Protein AF-0000000074756688 (afdb_homodimer)

Radius of gyration: 17.77 Å; Cα contacts (8 Å, |Δi|>4): 417; chains: 2; bounding box: 50×46×37 Å

Organism: NCBI:txid2562239

Solvent-accessible surface area (backbone atoms only — not comparable to full-atom values): 12747 Å² total; per-residue (Å²): 124,82,79,76,76,76,64,64,32,38,71,78,47,44,67,61,50,61,62,45,49,62,54,46,47,42,70,64,50,58,82,60,75,65,74,45,88,88,45,48,63,58,54,49,52,50,38,32,51,52,48,50,51,53,47,48,70,73,43,76,58,45,34,39,39,3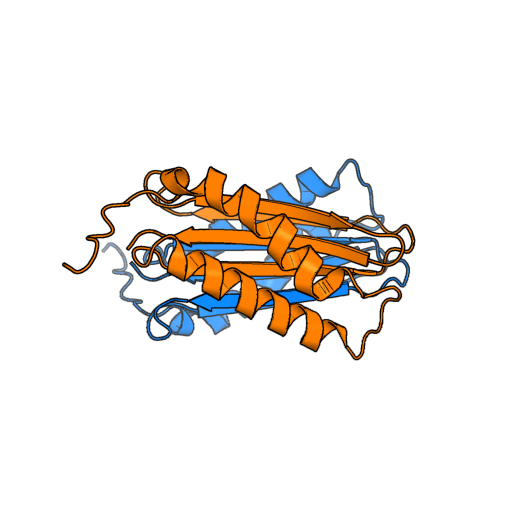4,38,39,40,39,31,39,51,72,82,56,54,74,48,74,53,73,36,74,49,72,55,75,79,22,29,40,70,51,75,50,78,46,71,64,88,25,38,36,38,37,42,34,42,35,31,37,49,122,123,82,79,76,78,77,62,65,32,38,72,77,46,44,68,61,48,62,62,45,48,60,54,47,48,42,71,65,50,59,81,60,72,66,73,46,87,88,45,48,63,57,54,50,52,51,40,31,50,54,48,51,51,54,47,49,70,75,43,75,59,46,33,39,39,35,36,38,40,40,31,37,52,72,83,56,54,74,48,74,52,73,34,76,49,72,56,74,79,22,27,40,72,51,74,48,80,46,70,64,88,26,38,37,37,38,41,35,41,36,32,37,50,122

Foldseek 3Di:
DPPPQPQQAPVVCVVVLVVVLVVLLCVQCVVPDADDPVCVVVSVVSSQVSSVVVVVVSDVQWDKDKDKDKDFPDPDDDDDDDDDDADNRHKDKDKDWDDDPTMIMIIMMITHGD/DPPPQPQQAPVVCVVVLVVVLVVLLCVQCVVPDADDPVCVVVSVVSSQVSSVVVVVVSDVQWDKDKDKDKDFPDPDDDDDDDDDDADNRHKDKDKDWDDDPTMIMIIMMITHGD

Structure (mmCIF, N/CA/C/O backbone):
data_AF-0000000074756688-model_v1
#
loop_
_entity.id
_entity.type
_entity.pdbx_description
1 polymer 'Dynein light chain'
#
loop_
_atom_site.group_PDB
_atom_site.id
_atom_site.type_symbol
_atom_site.label_atom_id
_atom_site.label_alt_id
_atom_site.label_comp_id
_atom_site.label_asym_id
_atom_site.label_entity_id
_atom_site.label_seq_id
_atom_site.pdbx_PDB_ins_code
_atom_site.Cartn_x
_atom_site.Cartn_y
_atom_site.Cartn_z
_atom_site.occupancy
_atom_site.B_iso_or_equiv
_atom_site.auth_seq_id
_atom_site.auth_comp_id
_atom_site.auth_asym_id
_atom_site.auth_atom_id
_atom_site.pdbx_PDB_model_num
ATOM 1 N N . MET A 1 1 ? -26.859 22.359 9.781 1 38.34 1 MET A N 1
ATOM 2 C CA . MET A 1 1 ? -25.672 22.719 10.555 1 38.34 1 MET A CA 1
ATOM 3 C C . MET A 1 1 ? -24.484 21.875 10.125 1 38.34 1 MET A C 1
ATOM 5 O O . MET A 1 1 ? -24.594 20.672 9.922 1 38.34 1 MET A O 1
ATOM 9 N N . PRO A 1 2 ? -23.422 22.297 9.391 1 49 2 PRO A N 1
ATOM 10 C CA . PRO A 1 2 ? -22.391 21.438 8.812 1 49 2 PRO A CA 1
ATOM 11 C C . PRO A 1 2 ? -21.875 20.406 9.805 1 49 2 PRO A C 1
ATOM 13 O O . PRO A 1 2 ? -21.734 20.688 10.992 1 49 2 PRO A O 1
ATOM 16 N N . ARG A 1 3 ? -22.391 19.219 10 1 50.88 3 ARG A N 1
ATOM 17 C CA . ARG A 1 3 ? -21.922 18.25 10.977 1 50.88 3 ARG A CA 1
ATOM 18 C C . ARG A 1 3 ? -20.438 18.391 11.234 1 50.88 3 ARG A C 1
ATOM 20 O O . ARG A 1 3 ? -19.625 18.375 10.297 1 50.88 3 ARG A O 1
ATOM 27 N N . GLU A 1 4 ? -19.953 19.141 12.141 1 61.09 4 GLU A N 1
ATOM 28 C CA . GLU A 1 4 ? -18.578 19.484 12.469 1 61.09 4 GLU A CA 1
ATOM 29 C C . GLU A 1 4 ? -17.734 18.219 12.688 1 61.09 4 GLU A C 1
ATOM 31 O O . GLU A 1 4 ? -18.016 17.438 13.586 1 61.09 4 GLU A O 1
ATOM 36 N N . ASP A 1 5 ? -17.125 17.625 11.75 1 68.06 5 ASP A N 1
ATOM 37 C CA . ASP A 1 5 ? -16.219 16.5 11.891 1 68.06 5 ASP A CA 1
ATOM 38 C C . ASP A 1 5 ? -15.094 16.812 12.875 1 68.06 5 ASP A C 1
ATOM 40 O O . ASP A 1 5 ? -14.242 17.672 12.609 1 68.06 5 ASP A O 1
ATOM 44 N N . THR A 1 6 ? -15.32 16.422 14.055 1 83.25 6 THR A N 1
ATOM 45 C CA . THR A 1 6 ? -14.367 16.719 15.125 1 83.25 6 THR A CA 1
ATOM 46 C C . THR A 1 6 ? -13.422 15.531 15.336 1 83.25 6 THR A C 1
ATOM 48 O O . THR A 1 6 ? -12.766 15.438 16.375 1 83.25 6 THR A O 1
ATOM 51 N N . ILE A 1 7 ? -13.477 14.727 14.422 1 89.62 7 ILE A N 1
ATOM 52 C CA . ILE A 1 7 ? -12.617 13.555 14.555 1 89.62 7 ILE A CA 1
ATOM 53 C C . ILE A 1 7 ? -11.18 13.93 14.234 1 89.62 7 ILE A C 1
ATOM 55 O O . ILE A 1 7 ? -10.883 14.414 13.141 1 89.62 7 ILE A O 1
ATOM 59 N N . THR A 1 8 ? -10.273 13.711 15.266 1 91.94 8 THR A N 1
ATOM 60 C CA . THR A 1 8 ? -8.891 14.141 15.062 1 91.94 8 THR A CA 1
ATOM 61 C C . THR A 1 8 ? -7.949 12.945 15.016 1 91.94 8 THR A C 1
ATOM 63 O O . THR A 1 8 ? -6.75 13.102 14.773 1 91.94 8 THR A O 1
ATOM 66 N N . SER A 1 9 ? -8.516 11.812 15.312 1 96.75 9 SER A N 1
ATOM 67 C CA . SER A 1 9 ? -7.738 10.578 15.258 1 96.75 9 SER A CA 1
ATOM 68 C C . SER A 1 9 ? -8.414 9.539 14.375 1 96.75 9 SER A C 1
ATOM 70 O O . SER A 1 9 ? -9.586 9.211 14.578 1 96.75 9 SER A O 1
ATOM 72 N N . PHE A 1 10 ? -7.684 8.984 13.461 1 97.44 10 PHE A N 1
ATOM 73 C CA . PHE A 1 10 ? -8.234 7.98 12.555 1 97.44 10 PHE A CA 1
ATOM 74 C C . PHE A 1 10 ? -8.648 6.727 13.312 1 97.44 10 PHE A C 1
ATOM 76 O O . PHE A 1 10 ? -9.562 6.012 12.891 1 97.44 10 PHE A O 1
ATOM 83 N N . ALA A 1 11 ? -8.023 6.496 14.406 1 94.94 11 ALA A N 1
ATOM 84 C CA . ALA A 1 11 ? -8.359 5.34 15.234 1 94.94 11 ALA A CA 1
ATOM 85 C C . ALA A 1 11 ? -9.836 5.352 15.617 1 94.94 11 ALA A C 1
ATOM 87 O O . ALA A 1 11 ? -10.445 4.297 15.805 1 94.94 11 ALA A O 1
ATOM 88 N N . ARG A 1 12 ? -10.367 6.48 15.602 1 94.88 12 ARG A N 1
ATOM 89 C CA . ARG A 1 12 ? -11.742 6.633 16.062 1 94.88 12 ARG A CA 1
ATOM 90 C C . ARG A 1 12 ? -12.734 6.148 15.016 1 94.88 12 ARG A C 1
ATOM 92 O O . ARG A 1 12 ? -13.898 5.883 15.328 1 94.88 12 ARG A O 1
ATOM 99 N N . ILE A 1 13 ? -12.305 6.039 13.789 1 96.5 13 ILE A N 1
ATOM 100 C CA . ILE A 1 13 ? -13.25 5.625 12.758 1 96.5 13 ILE A CA 1
ATOM 101 C C . ILE A 1 13 ? -12.82 4.277 12.18 1 96.5 13 ILE A C 1
ATOM 103 O O . ILE A 1 13 ? -13.422 3.789 11.219 1 96.5 13 ILE A O 1
ATOM 107 N N . LYS A 1 14 ? -11.852 3.703 12.68 1 96.75 14 LYS A N 1
ATOM 108 C CA . LYS A 1 14 ? -11.266 2.484 12.125 1 96.75 14 LYS A CA 1
ATOM 109 C C . LYS A 1 14 ? -12.289 1.349 12.102 1 96.75 14 LYS A C 1
ATOM 111 O O . LYS A 1 14 ? -12.32 0.56 11.156 1 96.75 14 LYS A O 1
ATOM 116 N N . ASP A 1 15 ? -13.117 1.216 13.141 1 96.75 15 ASP A N 1
ATOM 117 C CA . ASP A 1 15 ? -14.125 0.162 13.195 1 96.75 15 ASP A CA 1
ATOM 118 C C . ASP A 1 15 ? -15.109 0.29 12.039 1 96.75 15 ASP A C 1
ATOM 120 O O . ASP A 1 15 ? -15.477 -0.708 11.414 1 96.75 15 ASP A O 1
ATOM 124 N N . GLU A 1 16 ? -15.547 1.522 11.844 1 97.5 16 GLU A N 1
ATOM 125 C CA . GLU A 1 16 ? -16.469 1.747 10.742 1 97.5 16 GLU A CA 1
ATOM 126 C C . GLU A 1 16 ? -15.805 1.445 9.398 1 97.5 16 GLU A C 1
ATOM 128 O O . GLU A 1 16 ? -16.438 0.895 8.492 1 97.5 16 GLU A O 1
ATOM 133 N N . VAL A 1 17 ? -14.531 1.798 9.234 1 98.25 17 VAL A N 1
ATOM 134 C CA . VAL A 1 17 ? -13.781 1.502 8.023 1 98.25 17 VAL A CA 1
ATOM 135 C C . VAL A 1 17 ? -13.734 -0.007 7.797 1 98.25 17 VAL A C 1
ATOM 137 O O . VAL A 1 17 ? -13.977 -0.484 6.684 1 98.25 17 VAL A O 1
ATOM 140 N N . ASN A 1 18 ? -13.523 -0.746 8.82 1 97.69 18 ASN A N 1
ATOM 141 C CA . ASN A 1 18 ? -13.414 -2.199 8.742 1 97.69 18 ASN A CA 1
ATOM 142 C C . ASN A 1 18 ? -14.734 -2.838 8.32 1 97.69 18 ASN A C 1
ATOM 144 O O . ASN A 1 18 ? -14.742 -3.902 7.703 1 97.69 18 ASN A O 1
ATOM 148 N N . VAL A 1 19 ? -15.797 -2.195 8.648 1 97.69 19 VAL A N 1
ATOM 149 C CA . VAL A 1 19 ? -17.109 -2.693 8.258 1 97.69 19 VAL A CA 1
ATOM 150 C C . VAL A 1 19 ? -17.359 -2.408 6.781 1 97.69 19 VAL A C 1
ATOM 152 O O . VAL A 1 19 ? -17.969 -3.219 6.078 1 97.69 19 VAL A O 1
ATOM 155 N N . ARG A 1 20 ? -16.812 -1.293 6.32 1 98.25 20 ARG A N 1
ATOM 156 C CA . ARG A 1 20 ? -17.109 -0.831 4.969 1 98.25 20 ARG A CA 1
ATOM 157 C C . ARG A 1 20 ? -16.25 -1.552 3.941 1 98.25 20 ARG A C 1
ATOM 159 O O . ARG A 1 20 ? -16.688 -1.805 2.818 1 98.25 20 ARG A O 1
ATOM 166 N N . LEU A 1 21 ? -15.062 -1.943 4.262 1 98.56 21 LEU A N 1
ATOM 167 C CA . LEU A 1 21 ? -14.094 -2.455 3.295 1 98.56 21 LEU A CA 1
ATOM 168 C C . LEU A 1 21 ? -14.602 -3.738 2.645 1 98.56 21 LEU A C 1
ATOM 170 O O . LEU A 1 21 ? -14.625 -3.848 1.418 1 98.56 21 LEU A O 1
ATOM 174 N N . PRO A 1 22 ? -15.117 -4.703 3.457 1 98.62 22 PRO A N 1
ATOM 175 C CA . PRO A 1 22 ? -15.625 -5.922 2.822 1 98.62 22 PRO A CA 1
ATOM 176 C C . PRO A 1 22 ? -16.766 -5.645 1.848 1 98.62 22 PRO A C 1
ATOM 178 O O . PRO A 1 22 ? -16.875 -6.305 0.809 1 98.62 22 PRO A O 1
ATOM 181 N N . GLN A 1 23 ? -17.594 -4.68 2.158 1 98.56 23 GLN A N 1
ATOM 182 C CA . GLN A 1 23 ? -18.719 -4.332 1.299 1 98.56 23 GLN A CA 1
ATOM 183 C C . GLN A 1 23 ? -18.234 -3.717 -0.013 1 98.56 23 GLN A C 1
ATOM 185 O O . GLN A 1 23 ? -18.75 -4.051 -1.084 1 98.56 23 GLN A O 1
ATOM 190 N N . CYS A 1 24 ? -17.297 -2.795 0.081 1 98.81 24 CYS A N 1
ATOM 191 C CA . CYS A 1 24 ? -16.734 -2.16 -1.107 1 98.81 24 CYS A CA 1
ATOM 192 C C . CYS A 1 24 ? -16.094 -3.195 -2.029 1 98.81 24 CYS A C 1
ATOM 194 O O . CYS A 1 24 ? -16.297 -3.156 -3.244 1 98.81 24 CYS A O 1
ATOM 196 N N . ILE A 1 25 ? -15.328 -4.16 -1.474 1 98.88 25 ILE A N 1
ATOM 197 C CA . ILE A 1 25 ? -14.625 -5.168 -2.258 1 98.88 25 ILE A CA 1
ATOM 198 C C . ILE A 1 25 ? -15.633 -6.094 -2.938 1 98.88 25 ILE A C 1
ATOM 200 O O . ILE A 1 25 ? -15.508 -6.387 -4.129 1 98.88 25 ILE A O 1
ATOM 204 N N . GLU A 1 26 ? -16.656 -6.492 -2.15 1 98.69 26 GLU A N 1
ATOM 205 C CA . GLU A 1 26 ? -17.672 -7.371 -2.701 1 98.69 26 GLU A CA 1
ATOM 206 C C . GLU A 1 26 ? -18.406 -6.703 -3.859 1 98.69 26 GLU A C 1
ATOM 208 O O . GLU A 1 26 ? -18.75 -7.355 -4.844 1 98.69 26 GLU A O 1
ATOM 213 N N . GLN A 1 27 ? -18.641 -5.457 -3.703 1 98.56 27 GLN A N 1
ATOM 214 C CA . GLN A 1 27 ? -19.328 -4.691 -4.742 1 98.56 27 GLN A CA 1
ATOM 215 C C . GLN A 1 27 ? -18.547 -4.738 -6.055 1 98.56 27 GLN A C 1
ATOM 217 O O . GLN A 1 27 ? -19.141 -4.836 -7.129 1 98.56 27 GLN A O 1
ATOM 222 N N . VAL A 1 28 ? -17.219 -4.652 -6.035 1 98.75 28 VAL A N 1
ATOM 223 C CA . VAL A 1 28 ? -16.406 -4.508 -7.242 1 98.75 28 VAL A CA 1
ATOM 224 C C . VAL A 1 28 ? -15.914 -5.875 -7.699 1 98.75 28 VAL A C 1
ATOM 226 O O . VAL A 1 28 ? -16 -6.215 -8.883 1 98.75 28 VAL A O 1
ATOM 229 N N . LEU A 1 29 ? -15.453 -6.719 -6.781 1 98.75 29 LEU A N 1
ATOM 230 C CA . LEU A 1 29 ? -14.758 -7.945 -7.156 1 98.75 29 LEU A CA 1
ATOM 231 C C . LEU A 1 29 ? -15.648 -9.164 -6.965 1 98.75 29 LEU A C 1
ATOM 233 O O . LEU A 1 29 ? -15.359 -10.242 -7.477 1 98.75 29 LEU A O 1
ATOM 237 N N . GLY A 1 30 ? -16.766 -9.031 -6.211 1 98.38 30 GLY A N 1
ATOM 238 C CA . GLY A 1 30 ? -17.688 -10.133 -5.973 1 98.38 30 GLY A CA 1
ATOM 239 C C . GLY A 1 30 ? -18.078 -10.867 -7.242 1 98.38 30 GLY A C 1
ATOM 240 O O . GLY A 1 30 ? -18.047 -12.094 -7.289 1 98.38 30 GLY A O 1
ATOM 241 N N . PRO A 1 31 ? -18.359 -10.109 -8.289 1 98.25 31 PRO A N 1
ATOM 242 C CA . PRO A 1 31 ? -18.812 -10.758 -9.523 1 98.25 31 PRO A CA 1
ATOM 243 C C . PRO A 1 31 ? -17.672 -11.359 -10.336 1 98.25 31 PRO A C 1
ATOM 245 O O . PRO A 1 31 ? -17.906 -12.094 -11.297 1 98.25 31 PRO A O 1
ATOM 248 N N . VAL A 1 32 ? -16.422 -11.07 -10.047 1 98.31 32 VAL A N 1
ATOM 249 C CA . VAL A 1 32 ? -15.266 -11.5 -10.836 1 98.31 32 VAL A CA 1
ATOM 250 C C . VAL A 1 32 ? -14.945 -12.961 -10.523 1 98.31 32 VAL A C 1
ATOM 252 O O . VAL A 1 32 ? -14.68 -13.312 -9.375 1 98.31 32 VAL A O 1
ATOM 255 N N . LYS A 1 33 ? -14.938 -13.797 -11.57 1 97.81 33 LYS A N 1
ATOM 256 C CA . LYS A 1 33 ? -14.758 -15.227 -11.344 1 97.81 33 LYS A CA 1
ATOM 257 C C . LYS A 1 33 ? -13.414 -15.703 -11.883 1 97.81 33 LYS A C 1
ATOM 259 O O . LYS A 1 33 ? -12.984 -16.828 -11.594 1 97.81 33 LYS A O 1
ATOM 264 N N . GLU A 1 34 ? -12.805 -14.859 -12.742 1 98.25 34 GLU A N 1
ATOM 265 C CA . GLU A 1 34 ? -11.508 -15.203 -13.32 1 98.25 34 GLU A CA 1
ATOM 266 C C . GLU A 1 34 ? -10.586 -13.992 -13.375 1 98.25 34 GLU A C 1
ATOM 268 O O . GLU A 1 34 ? -11.023 -12.883 -13.703 1 98.25 34 GLU A O 1
ATOM 273 N N . TYR A 1 35 ? -9.312 -14.281 -13.086 1 98.31 35 TYR A N 1
ATOM 274 C CA . TYR A 1 35 ? -8.32 -13.219 -13.242 1 98.31 35 TYR A CA 1
ATOM 275 C C . TYR A 1 35 ? -8.156 -12.828 -14.703 1 98.31 35 TYR A C 1
ATOM 277 O O . TYR A 1 35 ? -8.125 -13.695 -15.578 1 98.31 35 TYR A O 1
ATOM 285 N N . ASN A 1 36 ? -8.047 -11.586 -15.008 1 98.38 36 ASN A N 1
ATOM 286 C CA . ASN A 1 36 ? -7.805 -11.047 -16.344 1 98.38 36 ASN A CA 1
ATOM 287 C C . ASN A 1 36 ? -6.848 -9.859 -16.297 1 98.38 36 ASN A C 1
ATOM 289 O O . ASN A 1 36 ? -7.219 -8.773 -15.852 1 98.38 36 ASN A O 1
ATOM 293 N N . PRO A 1 37 ? -5.613 -10.086 -16.75 1 97.69 37 PRO A N 1
ATOM 294 C CA . PRO A 1 37 ? -4.598 -9.031 -16.641 1 97.69 37 PRO A CA 1
ATOM 295 C C . PRO A 1 37 ? -5.023 -7.734 -17.328 1 97.69 37 PRO A C 1
ATOM 297 O O . PRO A 1 37 ? -4.57 -6.652 -16.953 1 97.69 37 PRO A O 1
ATOM 300 N N . LYS A 1 38 ? -5.922 -7.773 -18.234 1 98.12 38 LYS A N 1
ATOM 301 C CA . LYS A 1 38 ? -6.352 -6.598 -18.984 1 98.12 38 LYS A CA 1
ATOM 302 C C . LYS A 1 38 ? -7.387 -5.797 -18.203 1 98.12 38 LYS A C 1
ATOM 304 O O . LYS A 1 38 ? -7.676 -4.648 -18.547 1 98.12 38 LYS A O 1
ATOM 309 N N . GLN A 1 39 ? -7.949 -6.426 -17.188 1 98.44 39 GLN A N 1
ATOM 310 C CA . GLN A 1 39 ? -9.047 -5.777 -16.484 1 98.44 39 GLN A CA 1
ATOM 311 C C . GLN A 1 39 ? -8.617 -5.363 -15.07 1 98.44 39 GLN A C 1
ATOM 313 O O . GLN A 1 39 ? -9.32 -4.598 -14.406 1 98.44 39 GLN A O 1
ATOM 318 N N . VAL A 1 40 ? -7.555 -5.832 -14.617 1 98.5 40 VAL A N 1
ATOM 319 C CA . VAL A 1 40 ? -7.125 -5.668 -13.234 1 98.5 40 VAL A CA 1
ATOM 320 C C . VAL A 1 40 ? -7.031 -4.18 -12.898 1 98.5 40 VAL A C 1
ATOM 322 O O . VAL A 1 40 ? -7.461 -3.756 -11.82 1 98.5 40 VAL A O 1
ATOM 325 N N . GLU A 1 41 ? -6.457 -3.447 -13.852 1 98.19 41 GLU A N 1
ATOM 326 C CA . GLU A 1 41 ? -6.336 -2.012 -13.625 1 98.19 41 GLU A CA 1
ATOM 327 C C . GLU A 1 41 ? -7.707 -1.368 -13.422 1 98.19 41 GLU A C 1
ATOM 329 O O . GLU A 1 41 ? -7.891 -0.558 -12.508 1 98.19 41 GLU A O 1
ATOM 334 N N . GLU A 1 42 ? -8.617 -1.72 -14.219 1 98.5 42 GLU A N 1
ATOM 335 C CA . GLU A 1 42 ? -9.969 -1.174 -14.117 1 98.5 42 GLU A CA 1
ATOM 336 C C . GLU A 1 42 ? -10.617 -1.553 -12.789 1 98.5 42 GLU A C 1
ATOM 338 O O . GLU A 1 42 ? -11.25 -0.718 -12.141 1 98.5 42 GLU A O 1
ATOM 343 N N . TRP A 1 43 ? -10.508 -2.844 -12.383 1 98.81 43 TRP A N 1
ATOM 344 C CA . TRP A 1 43 ? -11.047 -3.281 -11.102 1 98.81 43 TRP A CA 1
ATOM 345 C C . TRP A 1 43 ? -10.453 -2.469 -9.953 1 98.81 43 TRP A C 1
ATOM 347 O O . TRP A 1 43 ? -11.18 -1.985 -9.086 1 98.81 43 TRP A O 1
ATOM 357 N N . CYS A 1 44 ? -9.148 -2.254 -9.977 1 98.81 44 CYS A N 1
ATOM 358 C CA . CYS A 1 44 ? -8.461 -1.556 -8.898 1 98.81 44 CYS A CA 1
ATOM 359 C C . CYS A 1 44 ? -8.836 -0.081 -8.867 1 98.81 44 CYS A C 1
ATOM 361 O O . CYS A 1 44 ? -9.008 0.502 -7.793 1 98.81 44 CYS A O 1
ATOM 363 N N . ASN A 1 45 ? -8.977 0.524 -10.047 1 98.62 45 ASN A N 1
ATOM 364 C CA . ASN A 1 45 ? -9.414 1.915 -10.109 1 98.62 45 ASN A CA 1
ATOM 365 C C . ASN A 1 45 ? -10.82 2.088 -9.539 1 98.62 45 ASN A C 1
ATOM 367 O O . ASN A 1 45 ? -11.078 3.018 -8.773 1 98.62 45 ASN A O 1
ATOM 371 N N . SER A 1 46 ? -11.688 1.202 -9.906 1 98.81 46 SER A N 1
ATOM 372 C CA . SER A 1 46 ? -13.062 1.242 -9.398 1 98.81 46 SER A CA 1
ATOM 373 C C . SER A 1 46 ? -13.102 1.06 -7.887 1 98.81 46 SER A C 1
ATOM 375 O O . SER A 1 46 ? -13.773 1.816 -7.184 1 98.81 46 SER A O 1
ATOM 377 N N . LEU A 1 47 ? -12.383 0.085 -7.438 1 98.88 47 LEU A N 1
ATOM 378 C CA . LEU A 1 47 ? -12.344 -0.192 -6.008 1 98.88 47 LEU A CA 1
ATOM 379 C C . LEU A 1 47 ? -11.75 0.984 -5.238 1 98.88 47 LEU A C 1
ATOM 381 O O . LEU A 1 47 ? -12.289 1.401 -4.215 1 98.88 47 LEU A O 1
ATOM 385 N N . GLY A 1 48 ? -10.648 1.496 -5.719 1 98.88 48 GLY A N 1
ATOM 386 C CA . GLY A 1 48 ? -10.047 2.674 -5.109 1 98.88 48 GLY A CA 1
ATOM 387 C C . GLY A 1 48 ? -11.008 3.842 -4.996 1 98.88 48 GLY A C 1
ATOM 388 O O . GLY A 1 48 ? -11.07 4.508 -3.961 1 98.88 48 GLY A O 1
ATOM 389 N N . SER A 1 49 ? -11.781 4.047 -6.035 1 98.69 49 SER A N 1
ATOM 390 C CA . SER A 1 49 ? -12.742 5.141 -6.07 1 98.69 49 SER A CA 1
ATOM 391 C C . SER A 1 49 ? -13.867 4.922 -5.062 1 98.69 49 SER A C 1
ATOM 393 O O . SER A 1 49 ? -14.227 5.84 -4.324 1 98.69 49 SER A O 1
ATOM 395 N N . VA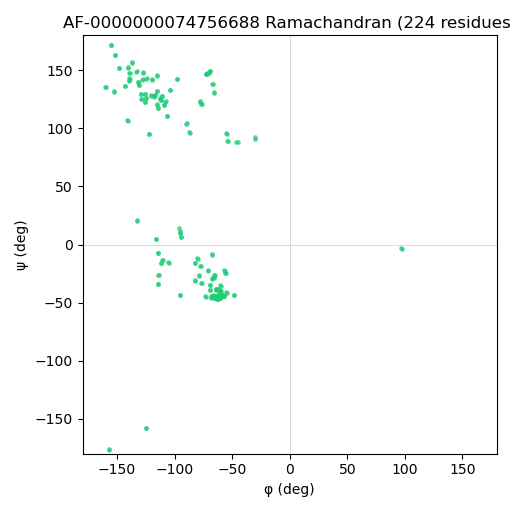L A 1 50 ? -14.398 3.746 -5.012 1 98.81 50 VAL A N 1
ATOM 396 C CA . VAL A 1 50 ? -15.508 3.426 -4.121 1 98.81 50 VAL A CA 1
ATOM 397 C C . VAL A 1 50 ? -15.055 3.549 -2.666 1 98.81 50 VAL A C 1
ATOM 399 O O . VAL A 1 50 ? -15.75 4.141 -1.841 1 98.81 50 VAL A O 1
ATOM 402 N N . VAL A 1 51 ? -13.875 2.996 -2.34 1 98.88 51 VAL A N 1
ATOM 403 C CA . VAL A 1 51 ? -13.383 3.035 -0.969 1 98.88 51 VAL A CA 1
ATOM 404 C C . VAL A 1 51 ? -13.094 4.48 -0.564 1 98.88 51 VAL A C 1
ATOM 406 O O . VAL A 1 51 ? -13.469 4.91 0.529 1 98.88 51 VAL A O 1
ATOM 409 N N . LEU A 1 52 ? -12.453 5.199 -1.461 1 98.69 52 LEU A N 1
ATOM 410 C CA . LEU A 1 52 ? -12.117 6.59 -1.162 1 98.69 52 LEU A CA 1
ATOM 411 C C . LEU A 1 52 ? -13.375 7.402 -0.882 1 98.69 52 LEU A C 1
ATOM 413 O O . LEU A 1 52 ? -13.391 8.227 0.034 1 98.69 52 LEU A O 1
ATOM 417 N N . GLU A 1 53 ? -14.344 7.168 -1.656 1 98.56 53 GLU A N 1
ATOM 418 C CA . GLU A 1 53 ? -15.617 7.848 -1.456 1 98.56 53 GLU A CA 1
ATOM 419 C C . GLU A 1 53 ? -16.203 7.543 -0.076 1 98.56 53 GLU A C 1
ATOM 421 O O . GLU A 1 53 ? -16.625 8.453 0.635 1 98.56 53 GLU A O 1
ATOM 426 N N . LYS A 1 54 ? -16.188 6.34 0.33 1 98.5 54 LYS A N 1
ATOM 427 C CA . LYS A 1 54 ? -16.703 5.945 1.635 1 98.5 54 LYS A CA 1
ATOM 428 C C . LYS A 1 54 ? -15.891 6.574 2.764 1 98.5 54 LYS A C 1
ATOM 430 O O . LYS A 1 54 ? -16.453 6.969 3.789 1 98.5 54 LYS A O 1
ATOM 435 N N . MET A 1 55 ? -14.547 6.66 2.627 1 98.12 55 MET A N 1
ATOM 436 C CA . MET A 1 55 ? -13.688 7.27 3.643 1 98.12 55 MET A CA 1
ATOM 437 C C . MET A 1 55 ? -14.039 8.742 3.834 1 98.12 55 MET A C 1
ATOM 439 O O . MET A 1 55 ? -14.148 9.219 4.965 1 98.12 55 MET A O 1
ATOM 443 N N . GLN A 1 56 ? -14.25 9.406 2.725 1 96.69 56 GLN A N 1
ATOM 444 C CA . GLN A 1 56 ? -14.57 10.828 2.775 1 96.69 56 GLN A CA 1
ATOM 445 C C . GLN A 1 56 ? -15.938 11.07 3.408 1 96.69 56 GLN A C 1
ATOM 447 O O . GLN A 1 56 ? -16.156 12.102 4.047 1 96.69 56 GLN A O 1
ATOM 452 N N . GLU A 1 57 ? -16.812 10.109 3.26 1 96.75 57 GLU A N 1
ATOM 453 C CA . GLU A 1 57 ? -18.109 10.18 3.916 1 96.75 57 GLU A CA 1
ATOM 454 C C . GLU A 1 57 ? -17.969 10.031 5.43 1 96.75 57 GLU A C 1
ATOM 456 O O . GLU A 1 57 ? -18.75 10.633 6.188 1 96.75 57 GLU A O 1
ATOM 461 N N . LEU A 1 58 ? -17.047 9.25 5.816 1 96.5 58 LEU A N 1
ATOM 462 C CA . LEU A 1 58 ? -16.875 8.992 7.242 1 96.5 58 LEU A CA 1
ATOM 463 C C . LEU A 1 58 ? -16.25 10.195 7.941 1 96.5 58 LEU A C 1
ATOM 465 O O . LEU A 1 58 ? -16.656 10.562 9.039 1 96.5 58 LEU A O 1
ATOM 469 N N . SER A 1 59 ? -15.219 10.758 7.305 1 96.5 59 SER A N 1
ATOM 470 C CA . SER A 1 59 ? -14.586 11.953 7.848 1 96.5 59 SER A CA 1
ATOM 471 C C . SER A 1 59 ? -13.797 12.695 6.773 1 96.5 59 SER A C 1
ATOM 473 O O . SER A 1 59 ? -13.047 12.078 6.016 1 96.5 59 SER A O 1
ATOM 475 N N . GLY A 1 60 ? -13.93 13.977 6.727 1 95.19 60 GLY A N 1
ATOM 476 C CA . GLY A 1 60 ? -13.164 14.812 5.809 1 95.19 60 GLY A CA 1
ATOM 477 C C . GLY A 1 60 ? -11.914 15.398 6.434 1 95.19 60 GLY A C 1
ATOM 478 O O . GLY A 1 60 ? -11.266 16.266 5.848 1 95.19 60 GLY A O 1
ATOM 479 N N . ASN A 1 61 ? -11.531 14.961 7.645 1 95.12 61 ASN A N 1
ATOM 480 C CA . ASN A 1 61 ? -10.461 15.586 8.422 1 95.12 61 ASN A CA 1
ATOM 481 C C . ASN A 1 61 ? -9.125 14.891 8.188 1 95.12 61 ASN A C 1
ATOM 483 O O . ASN A 1 61 ? -8.133 15.203 8.852 1 95.12 61 ASN A O 1
ATOM 487 N N . PHE A 1 62 ? -9.086 13.977 7.293 1 97.25 62 PHE A N 1
ATOM 488 C CA . PHE A 1 62 ? -7.863 13.211 7.066 1 97.25 62 PHE A CA 1
ATOM 489 C C . PHE A 1 62 ? -7.469 13.25 5.594 1 97.25 62 PHE A C 1
ATOM 491 O O . PHE A 1 62 ? -8.328 13.359 4.719 1 97.25 62 PHE A O 1
ATOM 498 N N . LYS A 1 63 ? -6.18 13.211 5.375 1 98.06 63 LYS A N 1
ATOM 499 C CA . LYS A 1 63 ? -5.719 12.672 4.098 1 98.06 63 LYS A CA 1
ATOM 500 C C . LYS A 1 63 ? -5.91 11.156 4.043 1 98.06 63 LYS A C 1
ATOM 502 O O . LYS A 1 63 ? -5.789 10.477 5.059 1 98.06 63 LYS A O 1
ATOM 507 N N . TYR A 1 64 ? -6.18 10.656 2.844 1 98.69 64 TYR A N 1
ATOM 508 C CA . TYR A 1 64 ? -6.43 9.227 2.715 1 98.69 64 TYR A CA 1
ATOM 509 C C . TYR A 1 64 ? -5.555 8.609 1.629 1 98.69 64 TYR A C 1
ATOM 511 O O . TYR A 1 64 ? -5.352 9.211 0.572 1 98.69 64 TYR A O 1
ATOM 519 N N . ILE A 1 65 ? -5.086 7.418 1.872 1 98.88 65 ILE A N 1
ATOM 520 C CA . ILE A 1 65 ? -4.488 6.539 0.875 1 98.88 65 ILE A CA 1
ATOM 521 C C . ILE A 1 65 ? -5.191 5.188 0.889 1 98.88 65 ILE A C 1
ATOM 523 O O . ILE A 1 65 ? -5.324 4.559 1.942 1 98.88 65 ILE A O 1
ATOM 527 N N . VAL A 1 66 ? -5.703 4.805 -0.212 1 98.94 66 VAL A N 1
ATOM 528 C CA . VAL A 1 66 ? -6.219 3.455 -0.415 1 98.94 66 VAL A CA 1
ATOM 529 C C . VAL A 1 66 ? -5.262 2.66 -1.298 1 98.94 66 VAL A C 1
ATOM 531 O O . VAL A 1 66 ? -5.121 2.947 -2.488 1 98.94 66 VAL A O 1
ATOM 534 N N . ASN A 1 67 ? -4.625 1.698 -0.707 1 98.88 67 ASN A N 1
ATOM 535 C CA . ASN A 1 67 ? -3.688 0.848 -1.436 1 98.88 67 ASN A CA 1
ATOM 536 C C . ASN A 1 67 ? -4.293 -0.52 -1.738 1 98.88 67 ASN A C 1
ATOM 538 O O . ASN A 1 67 ? -4.836 -1.173 -0.848 1 98.88 67 ASN A O 1
ATOM 542 N N . ILE A 1 68 ? -4.16 -0.952 -2.955 1 98.94 68 ILE A N 1
ATOM 543 C CA . ILE A 1 68 ? -4.758 -2.215 -3.371 1 98.94 68 ILE A CA 1
ATOM 544 C C . ILE A 1 68 ? -3.684 -3.129 -3.957 1 98.94 68 ILE A C 1
ATOM 546 O O . ILE A 1 68 ? -2.916 -2.715 -4.828 1 98.94 68 ILE A O 1
ATOM 550 N N . SER A 1 69 ? -3.549 -4.312 -3.471 1 98.88 69 SER A N 1
ATOM 551 C CA . SER A 1 69 ? -2.75 -5.398 -4.027 1 98.88 69 SER A CA 1
ATOM 552 C C . SER A 1 69 ? -3.631 -6.559 -4.477 1 98.88 69 SER A C 1
ATOM 554 O O . SER A 1 69 ? -4.348 -7.152 -3.668 1 98.88 69 SER A O 1
ATOM 556 N N . LEU A 1 70 ? -3.598 -6.828 -5.723 1 98.81 70 LEU A N 1
ATOM 557 C CA . LEU A 1 70 ? -4.457 -7.848 -6.32 1 98.81 70 LEU A CA 1
ATOM 558 C C . LEU A 1 70 ? -3.625 -8.938 -6.98 1 98.81 70 LEU A C 1
ATOM 560 O O . LEU A 1 70 ? -2.795 -8.656 -7.848 1 98.81 70 LEU A O 1
ATOM 564 N N . MET A 1 71 ? -3.912 -10.156 -6.633 1 98.69 71 MET A N 1
ATOM 565 C CA . MET A 1 71 ? -3.127 -11.273 -7.141 1 98.69 71 MET A CA 1
ATOM 566 C C . MET A 1 71 ? -4.035 -12.383 -7.672 1 98.69 71 MET A C 1
ATOM 568 O O . MET A 1 71 ? -5.086 -12.656 -7.09 1 98.69 71 MET A O 1
ATOM 572 N N . GLU A 1 72 ? -3.592 -12.93 -8.773 1 98.69 72 GLU A N 1
ATOM 573 C CA . GLU A 1 72 ? -4.215 -14.164 -9.234 1 98.69 72 GLU A CA 1
ATOM 574 C C . GLU A 1 72 ? -3.963 -15.312 -8.266 1 98.69 72 GLU A C 1
ATOM 576 O O . GLU A 1 72 ? -2.818 -15.57 -7.879 1 98.69 72 GLU A O 1
ATOM 581 N N . LYS A 1 73 ? -5.043 -16.047 -7.883 1 97.81 73 LYS A N 1
ATOM 582 C CA . LYS A 1 73 ? -4.918 -17.141 -6.93 1 97.81 73 LYS A CA 1
ATOM 583 C C . LYS A 1 73 ? -4.562 -18.438 -7.637 1 97.81 73 LYS A C 1
ATOM 585 O O . LYS A 1 73 ? -5.445 -19.156 -8.109 1 97.81 73 LYS A O 1
ATOM 590 N N . LYS A 1 74 ? -3.314 -18.719 -7.66 1 96.62 74 LYS A N 1
ATOM 591 C CA . LYS A 1 74 ? -2.807 -19.938 -8.289 1 96.62 74 LYS A CA 1
ATOM 592 C C . LYS A 1 74 ? -1.822 -20.656 -7.371 1 96.62 74 LYS A C 1
ATOM 594 O O . LYS A 1 74 ? -0.888 -21.312 -7.844 1 96.62 74 LYS A O 1
ATOM 599 N N . GLY A 1 75 ? -1.898 -20.375 -6.102 1 96.5 75 GLY A N 1
ATOM 600 C CA . GLY A 1 75 ? -1.123 -21.125 -5.121 1 96.5 75 GLY A CA 1
ATOM 601 C C . GLY A 1 75 ? 0.17 -20.422 -4.734 1 96.5 75 GLY A C 1
ATOM 602 O O . GLY A 1 75 ? 0.92 -20.922 -3.891 1 96.5 75 GLY A O 1
ATOM 603 N N . ALA A 1 76 ? 0.436 -19.344 -5.355 1 97.69 76 ALA A N 1
ATOM 604 C CA . ALA A 1 76 ? 1.646 -18.594 -5.023 1 97.69 76 ALA A CA 1
ATOM 605 C C . ALA A 1 76 ? 1.511 -17.906 -3.67 1 97.69 76 ALA A C 1
ATOM 607 O O . ALA A 1 76 ? 0.422 -17.469 -3.297 1 97.69 76 ALA A O 1
ATOM 608 N N . GLY A 1 77 ? 2.654 -17.781 -2.91 1 97.81 77 GLY A N 1
ATOM 609 C CA . GLY A 1 77 ? 2.678 -17 -1.69 1 97.81 77 GLY A CA 1
ATOM 610 C C . GLY A 1 77 ? 2.549 -15.5 -1.942 1 97.81 77 GLY A C 1
ATOM 611 O O . GLY A 1 77 ? 3.016 -15 -2.967 1 97.81 77 GLY A O 1
ATOM 612 N N . PHE A 1 78 ? 1.958 -14.812 -0.986 1 98.38 78 PHE A N 1
ATOM 613 C CA . PHE A 1 78 ? 1.688 -13.391 -1.118 1 98.38 78 PHE A CA 1
ATOM 614 C C . PHE A 1 78 ? 1.652 -12.711 0.249 1 98.38 78 PHE A C 1
ATOM 616 O O . PHE A 1 78 ? 1.021 -13.219 1.18 1 98.38 78 PHE A O 1
ATOM 623 N N . HIS A 1 79 ? 2.354 -11.602 0.376 1 98.5 79 HIS A N 1
ATOM 624 C CA . HIS A 1 79 ? 2.449 -10.875 1.636 1 98.5 79 HIS A CA 1
ATOM 625 C C . HIS A 1 79 ? 2.469 -9.367 1.401 1 98.5 79 HIS A C 1
ATOM 627 O O . HIS A 1 79 ? 3.145 -8.883 0.49 1 98.5 79 HIS A O 1
ATOM 633 N N . THR A 1 80 ? 1.724 -8.648 2.189 1 98.31 80 THR A N 1
ATOM 634 C CA . THR A 1 80 ? 1.8 -7.191 2.203 1 98.31 80 THR A CA 1
ATOM 635 C C . THR A 1 80 ? 2.096 -6.676 3.607 1 98.31 80 THR A C 1
ATOM 637 O O . THR A 1 80 ? 1.643 -7.258 4.598 1 98.31 80 THR A O 1
ATOM 640 N N . SER A 1 81 ? 2.865 -5.652 3.705 1 98.06 81 SER A N 1
ATOM 641 C CA . SER A 1 81 ? 3.184 -4.988 4.965 1 98.06 81 SER A CA 1
ATOM 642 C C . SER A 1 81 ? 3.504 -3.514 4.75 1 98.06 81 SER A C 1
ATOM 644 O O . SER A 1 81 ? 3.73 -3.082 3.617 1 98.06 81 SER A O 1
ATOM 646 N N . SER A 1 82 ? 3.461 -2.762 5.828 1 98.31 82 SER A N 1
ATOM 647 C CA . SER A 1 82 ? 3.82 -1.349 5.77 1 98.31 82 SER A CA 1
ATOM 648 C C . SER A 1 82 ? 4.637 -0.936 6.992 1 98.31 82 SER A C 1
ATOM 650 O O . SER A 1 82 ? 4.387 -1.412 8.102 1 98.31 82 SER A O 1
ATOM 652 N N . SER A 1 83 ? 5.555 -0.107 6.785 1 98.5 83 SER A N 1
ATOM 653 C CA . SER A 1 83 ? 6.277 0.625 7.82 1 98.5 83 SER A CA 1
ATOM 654 C C . SER A 1 83 ? 6.008 2.123 7.73 1 98.5 83 SER A C 1
ATOM 656 O O . SER A 1 83 ? 5.848 2.664 6.633 1 98.5 83 SER A O 1
ATOM 658 N N . THR A 1 84 ? 5.961 2.803 8.93 1 98.5 84 THR A N 1
ATOM 659 C CA . THR A 1 84 ? 5.527 4.195 8.891 1 98.5 84 THR A CA 1
ATOM 660 C C . THR A 1 84 ? 6.375 5.051 9.82 1 98.5 84 THR A C 1
ATOM 662 O O . THR A 1 84 ? 6.898 4.559 10.82 1 98.5 84 THR A O 1
ATOM 665 N N . PHE A 1 85 ? 6.559 6.25 9.445 1 98.44 85 PHE A N 1
ATOM 666 C CA . PHE A 1 85 ? 7.02 7.371 10.258 1 98.44 85 PHE A CA 1
ATOM 667 C C . PHE A 1 85 ? 6 8.5 10.242 1 98.44 85 PHE A C 1
ATOM 669 O O .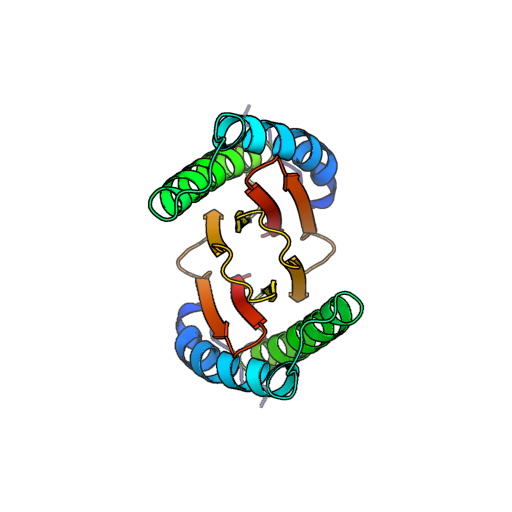 PHE A 1 85 ? 5.918 9.258 9.273 1 98.44 85 PHE A O 1
ATOM 676 N N . TRP A 1 86 ? 5.105 8.57 11.242 1 98.12 86 TRP A N 1
ATOM 677 C CA . TRP A 1 86 ? 4.012 9.531 11.359 1 98.12 86 TRP A CA 1
ATOM 678 C C . TRP A 1 86 ? 3.578 9.688 12.812 1 98.12 86 TRP A C 1
ATOM 680 O O . TRP A 1 86 ? 4.301 9.297 13.727 1 98.12 86 TRP A O 1
ATOM 690 N N . ASP A 1 87 ? 2.568 10.461 13.062 1 97.38 87 ASP A N 1
ATOM 691 C CA . ASP A 1 87 ? 2.057 10.68 14.414 1 97.38 87 ASP A CA 1
ATOM 692 C C . ASP A 1 87 ? 0.989 9.648 14.773 1 97.38 87 ASP A C 1
ATOM 694 O O . ASP A 1 87 ? -0.155 9.75 14.328 1 97.38 87 ASP A O 1
ATOM 698 N N . PRO A 1 88 ? 1.356 8.688 15.586 1 96.69 88 PRO A N 1
ATOM 699 C CA . PRO A 1 88 ? 0.422 7.598 15.875 1 96.69 88 PRO A CA 1
ATOM 700 C C . PRO A 1 88 ? -0.793 8.055 16.672 1 96.69 88 PRO A C 1
ATOM 702 O O . PRO A 1 88 ? -1.754 7.301 16.828 1 96.69 88 PRO A O 1
ATOM 705 N N . GLU A 1 89 ? -0.771 9.281 17.141 1 96.31 89 GLU A N 1
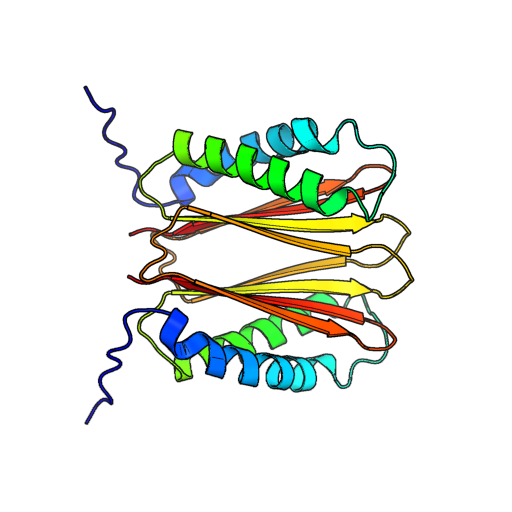ATOM 706 C CA . GLU A 1 89 ? -1.925 9.805 17.875 1 96.31 89 GLU A CA 1
ATOM 707 C C . GLU A 1 89 ? -3.039 10.219 16.906 1 96.31 89 GLU A C 1
ATOM 709 O O . GLU A 1 89 ? -4.211 10.242 17.297 1 96.31 89 GLU A O 1
ATOM 714 N N . SER A 1 90 ? -2.66 10.578 15.695 1 97.06 90 SER A N 1
ATOM 715 C CA . SER A 1 90 ? -3.645 11.047 14.727 1 97.06 90 SER A CA 1
ATOM 716 C C . SER A 1 90 ? -3.768 10.078 13.547 1 97.06 90 SER A C 1
ATOM 718 O O . SER A 1 90 ? -4.855 9.898 12.992 1 97.06 90 SER A O 1
ATOM 720 N N . ASP A 1 91 ? -2.656 9.508 13.234 1 98.25 91 ASP A N 1
ATOM 721 C CA . ASP A 1 91 ? -2.568 8.711 12.008 1 98.25 91 ASP A CA 1
ATOM 722 C C . ASP A 1 91 ? -2.736 7.223 12.312 1 98.25 91 ASP A C 1
ATOM 724 O O . ASP A 1 91 ? -2.268 6.734 13.344 1 98.25 91 ASP A O 1
ATOM 728 N N . ALA A 1 92 ? -3.381 6.516 11.469 1 98.06 92 ALA A N 1
ATOM 729 C CA . ALA A 1 92 ? -3.502 5.066 11.594 1 98.06 92 ALA A CA 1
ATOM 730 C C . ALA A 1 92 ? -3.76 4.414 10.242 1 98.06 92 ALA A C 1
ATOM 732 O O . ALA A 1 92 ? -3.885 5.105 9.227 1 98.06 92 ALA A O 1
ATOM 733 N N . ALA A 1 93 ? -3.719 3.107 10.227 1 98.25 93 ALA A N 1
ATOM 734 C CA . ALA A 1 93 ? -3.998 2.301 9.039 1 98.25 93 ALA A CA 1
ATOM 735 C C . ALA A 1 93 ? -4.863 1.093 9.391 1 98.25 93 ALA A C 1
ATOM 737 O O . ALA A 1 93 ? -4.91 0.671 10.547 1 98.25 93 ALA A O 1
ATOM 738 N N . THR A 1 94 ? -5.543 0.566 8.492 1 97.94 94 THR A N 1
ATOM 739 C CA . THR A 1 94 ? -6.227 -0.716 8.609 1 97.94 94 THR A CA 1
ATOM 740 C C . THR A 1 94 ? -6.121 -1.508 7.309 1 97.94 94 THR A C 1
ATOM 742 O O . THR A 1 94 ? -5.926 -0.93 6.234 1 97.94 94 THR A O 1
ATOM 745 N N . THR A 1 95 ? -6.168 -2.82 7.418 1 98.25 95 THR A N 1
ATOM 746 C CA . THR A 1 95 ? -5.992 -3.727 6.289 1 98.25 95 THR A CA 1
ATOM 747 C C . THR A 1 95 ? -7.102 -4.773 6.258 1 98.25 95 THR A C 1
ATOM 749 O O . THR A 1 95 ? -7.484 -5.312 7.297 1 98.25 95 THR A O 1
ATOM 752 N N . TYR A 1 96 ? -7.613 -5.031 5.125 1 98.62 96 TYR A N 1
ATOM 753 C CA . TYR A 1 96 ? -8.562 -6.117 4.922 1 98.62 96 TYR A CA 1
ATOM 754 C C . TYR A 1 96 ? -8.133 -7.008 3.758 1 98.62 96 TYR A C 1
ATOM 756 O O . TYR A 1 96 ? -7.82 -6.512 2.674 1 98.62 96 TYR A O 1
ATOM 764 N N . ARG A 1 97 ? -8.102 -8.289 3.998 1 98.69 97 ARG A N 1
ATOM 765 C CA . ARG A 1 97 ? -7.758 -9.273 2.979 1 98.69 97 ARG A CA 1
ATOM 766 C C . ARG A 1 97 ? -8.992 -10.062 2.545 1 98.69 97 ARG A C 1
ATOM 768 O O . ARG A 1 97 ? -9.656 -10.68 3.373 1 98.69 97 ARG A O 1
ATOM 775 N N . TRP A 1 98 ? -9.25 -10.008 1.273 1 98.69 98 TRP A N 1
ATOM 776 C CA . TRP A 1 98 ? -10.383 -10.688 0.655 1 98.69 98 TRP A CA 1
ATOM 777 C C . TRP A 1 98 ? -9.906 -11.695 -0.389 1 98.69 98 TRP A C 1
ATOM 779 O O . TRP A 1 98 ? -8.914 -11.461 -1.077 1 98.69 98 TRP A O 1
ATOM 789 N N . GLU A 1 99 ? -10.617 -12.852 -0.456 1 98.31 99 GLU A N 1
ATOM 790 C CA . GLU A 1 99 ? -10.266 -13.766 -1.536 1 98.31 99 GLU A CA 1
ATOM 791 C C . GLU A 1 99 ? -11.484 -14.555 -2.006 1 98.31 99 GLU A C 1
ATOM 793 O O . GLU A 1 99 ? -12.469 -14.688 -1.272 1 98.31 99 GLU A O 1
ATOM 798 N N . ASN A 1 100 ? -11.523 -14.953 -3.189 1 98 100 ASN A N 1
ATOM 799 C CA . ASN A 1 100 ? -12.398 -15.984 -3.738 1 98 100 ASN A CA 1
ATOM 800 C C . ASN A 1 100 ? -11.609 -17.078 -4.438 1 98 100 ASN A C 1
ATOM 802 O O . ASN A 1 100 ? -10.43 -17.297 -4.133 1 98 100 ASN A O 1
ATOM 806 N N . LYS A 1 101 ? -12.203 -17.844 -5.348 1 97.69 101 LYS A N 1
ATOM 807 C CA . LYS A 1 101 ? -11.523 -18.969 -5.98 1 97.69 101 LYS A CA 1
ATOM 808 C C . LYS A 1 101 ? -10.445 -18.484 -6.949 1 97.69 101 LYS A C 1
ATOM 810 O O . LYS A 1 101 ? -9.461 -19.188 -7.188 1 97.69 101 LYS A O 1
ATOM 815 N N . ALA A 1 102 ? -10.523 -17.234 -7.469 1 98.19 102 ALA A N 1
ATOM 816 C CA . ALA A 1 102 ? -9.68 -16.781 -8.578 1 98.19 102 ALA A CA 1
ATOM 817 C C . ALA A 1 102 ? -8.711 -15.695 -8.133 1 98.19 102 ALA A C 1
ATOM 819 O O . ALA A 1 102 ? -7.648 -15.516 -8.727 1 98.19 102 ALA A O 1
ATOM 820 N N . LEU A 1 103 ? -9.062 -14.93 -7.066 1 98.56 103 LEU A N 1
ATOM 821 C CA . LEU A 1 103 ? -8.336 -13.711 -6.742 1 98.56 103 LEU A CA 1
ATOM 822 C C . LEU A 1 103 ? -8.023 -13.641 -5.254 1 98.56 103 LEU A C 1
ATOM 824 O O . LEU A 1 103 ? -8.781 -14.164 -4.43 1 98.56 103 LEU A O 1
ATOM 828 N N . ILE A 1 104 ? -6.898 -13.008 -4.918 1 98.75 104 ILE A N 1
ATOM 829 C CA . ILE A 1 104 ? -6.602 -12.492 -3.588 1 98.75 104 ILE A CA 1
ATOM 830 C C . ILE A 1 104 ? -6.434 -10.977 -3.648 1 98.75 104 ILE A C 1
ATOM 832 O O . ILE A 1 104 ? -5.68 -10.461 -4.477 1 98.75 104 ILE A O 1
ATOM 836 N N . CYS A 1 105 ? -7.172 -10.297 -2.812 1 98.88 105 CYS A N 1
ATOM 837 C CA . CYS A 1 105 ? -7.121 -8.844 -2.791 1 98.88 105 CYS A CA 1
ATOM 838 C C . CYS A 1 105 ? -6.879 -8.328 -1.379 1 98.88 105 CYS A C 1
ATOM 840 O O . CYS A 1 105 ? -7.609 -8.68 -0.45 1 98.88 105 CYS A O 1
ATOM 842 N N . VAL A 1 106 ? -5.871 -7.539 -1.234 1 98.88 106 VAL A N 1
ATOM 843 C CA . VAL A 1 106 ? -5.621 -6.844 0.022 1 98.88 106 VAL A CA 1
ATOM 844 C C . VAL A 1 106 ? -5.832 -5.344 -0.168 1 98.88 106 VAL A C 1
ATOM 846 O O . VAL A 1 106 ? -5.238 -4.73 -1.059 1 98.88 106 VAL A O 1
ATOM 849 N N . VAL A 1 107 ? -6.684 -4.793 0.636 1 98.88 107 VAL A N 1
ATOM 850 C CA . VAL A 1 107 ? -6.91 -3.35 0.647 1 98.88 107 VAL A CA 1
ATOM 851 C C . VAL A 1 107 ? -6.406 -2.76 1.962 1 98.88 107 VAL A C 1
ATOM 853 O O . VAL A 1 107 ? -6.766 -3.232 3.041 1 98.88 107 VAL A O 1
ATOM 856 N N . GLN A 1 108 ? -5.59 -1.824 1.861 1 98.75 108 GLN A N 1
ATOM 857 C CA . GLN A 1 108 ? -5.094 -1.067 3.006 1 98.75 108 GLN A CA 1
ATOM 858 C C . GLN A 1 108 ? -5.539 0.391 2.936 1 98.75 108 GLN A C 1
ATOM 860 O O . GLN A 1 108 ? -5.402 1.037 1.895 1 98.75 108 GLN A O 1
ATOM 865 N N . VAL A 1 109 ? -6.043 0.863 4.035 1 98.88 109 VAL A N 1
ATOM 866 C CA . VAL A 1 109 ? -6.445 2.264 4.113 1 98.88 109 VAL A CA 1
ATOM 867 C C . VAL A 1 109 ? -5.602 2.986 5.164 1 98.88 109 VAL A C 1
ATOM 869 O O . VAL A 1 109 ? -5.469 2.512 6.293 1 98.88 109 VAL A O 1
ATOM 872 N N . PHE A 1 110 ? -5.039 4.082 4.766 1 98.75 110 PHE A N 1
ATOM 873 C CA . PHE A 1 110 ? -4.312 4.973 5.668 1 98.75 110 PHE A CA 1
ATOM 874 C C . PHE A 1 110 ? -5.07 6.277 5.863 1 98.75 110 PHE A C 1
ATOM 876 O O . PHE A 1 110 ? -5.465 6.926 4.895 1 98.75 110 PHE A O 1
ATOM 883 N N . GLY A 1 111 ? -5.305 6.672 7.07 1 98.5 111 GLY A N 1
ATOM 884 C CA . GLY A 1 111 ? -5.797 7.984 7.449 1 98.5 111 GLY A CA 1
ATOM 885 C C . GLY A 1 111 ? -4.754 8.836 8.148 1 98.5 111 GLY A C 1
ATOM 886 O O . GLY A 1 111 ? -4.242 8.461 9.203 1 98.5 111 GLY A O 1
ATOM 887 N N . ILE A 1 112 ? -4.453 9.977 7.539 1 98.31 112 ILE A N 1
ATOM 888 C CA . ILE A 1 112 ? -3.373 10.828 8.023 1 98.31 112 ILE A CA 1
ATOM 889 C C . ILE A 1 112 ? -3.943 12.156 8.516 1 98.31 112 ILE A C 1
ATOM 891 O O . ILE A 1 112 ? -4.523 12.914 7.73 1 98.31 112 ILE A O 1
ATOM 895 N N . GLY A 1 113 ? -3.68 12.391 9.789 1 95.19 113 GLY A N 1
ATOM 896 C CA . GLY A 1 113 ? -4.168 13.641 10.359 1 95.19 113 GLY A CA 1
ATOM 897 C C . GLY A 1 113 ? -3.439 14.859 9.828 1 95.19 113 GLY A C 1
ATOM 898 O O . GLY A 1 113 ? -2.262 14.781 9.477 1 95.19 113 GLY A O 1
ATOM 899 N N . MET A 1 114 ? -4.059 16 9.703 1 80.44 114 MET A N 1
ATOM 900 C CA . MET A 1 114 ? -3.512 17.25 9.211 1 80.44 114 MET A CA 1
ATOM 901 C C . MET A 1 114 ? -2.945 18.094 10.352 1 80.44 114 MET A C 1
ATOM 903 O O . MET A 1 114 ? -3.359 17.938 11.5 1 80.44 114 MET A O 1
ATOM 907 N N . MET B 1 1 ? 25.281 23.688 12.031 1 39.06 1 MET B N 1
ATOM 908 C CA . MET B 1 1 ? 24.062 24.438 11.711 1 39.06 1 MET B CA 1
ATOM 909 C C . MET B 1 1 ? 22.953 23.516 11.242 1 39.06 1 MET B C 1
ATOM 911 O O . MET B 1 1 ? 23.188 22.609 10.438 1 39.06 1 MET B O 1
ATOM 915 N N . PRO B 1 2 ? 21.891 23.125 11.977 1 49.19 2 PRO B N 1
ATOM 916 C CA . PRO B 1 2 ? 20.953 22.062 11.594 1 49.19 2 PRO B CA 1
ATOM 917 C C . PRO B 1 2 ? 20.516 22.156 10.133 1 49.19 2 PRO B C 1
ATOM 919 O O . PRO B 1 2 ? 20.312 23.25 9.617 1 49.19 2 PRO B O 1
ATOM 922 N N . ARG B 1 3 ? 21.141 21.609 9.172 1 51.38 3 ARG B N 1
ATOM 923 C CA . ARG B 1 3 ? 20.766 21.734 7.762 1 51.38 3 ARG B CA 1
ATOM 924 C C . ARG B 1 3 ? 19.266 21.906 7.605 1 51.38 3 ARG B C 1
ATOM 926 O O . ARG B 1 3 ? 18.484 21.109 8.125 1 51.38 3 ARG B O 1
ATOM 933 N N . GLU B 1 4 ? 18.719 23.047 7.555 1 61.69 4 GLU B N 1
ATOM 934 C CA . GLU B 1 4 ? 17.312 23.422 7.504 1 61.69 4 GLU B CA 1
ATOM 935 C C . GLU B 1 4 ? 16.594 22.719 6.355 1 61.69 4 GLU B C 1
ATOM 937 O O . GLU B 1 4 ? 16.938 22.906 5.191 1 61.69 4 GLU B O 1
ATOM 942 N N . ASP B 1 5 ? 16.031 21.562 6.477 1 68.56 5 ASP B N 1
ATOM 943 C CA . ASP B 1 5 ? 15.219 20.891 5.465 1 68.56 5 ASP B CA 1
ATOM 944 C C . ASP B 1 5 ? 14.062 21.781 5.008 1 68.56 5 ASP B C 1
ATOM 946 O O . ASP B 1 5 ? 13.148 22.078 5.789 1 68.56 5 ASP B O 1
ATOM 950 N N . THR B 1 6 ? 14.289 22.438 3.967 1 83.62 6 THR B N 1
ATOM 951 C CA . THR B 1 6 ? 13.305 23.391 3.441 1 83.62 6 THR B CA 1
ATOM 952 C C . THR B 1 6 ? 12.445 22.719 2.369 1 83.62 6 THR B C 1
ATOM 954 O O . THR B 1 6 ? 11.742 23.406 1.619 1 83.62 6 THR B O 1
ATOM 957 N N . ILE B 1 7 ? 12.586 21.5 2.334 1 89.62 7 ILE B N 1
ATOM 958 C CA . ILE B 1 7 ? 11.812 20.797 1.321 1 89.62 7 ILE B CA 1
ATOM 959 C C . ILE B 1 7 ? 10.359 20.688 1.766 1 89.62 7 ILE B C 1
ATOM 961 O O . ILE B 1 7 ? 10.062 20.141 2.832 1 89.62 7 ILE B O 1
ATOM 965 N N . THR B 1 8 ? 9.43 21.266 0.905 1 92.12 8 THR B N 1
ATOM 966 C CA . THR B 1 8 ? 8.031 21.281 1.319 1 92.12 8 THR B CA 1
ATOM 967 C C . THR B 1 8 ? 7.176 20.406 0.404 1 92.12 8 THR B C 1
ATOM 969 O O . THR B 1 8 ? 5.98 20.234 0.643 1 92.12 8 THR B O 1
ATOM 972 N N . SER B 1 9 ? 7.801 19.953 -0.628 1 96.75 9 SER B N 1
ATOM 973 C CA . SER B 1 9 ? 7.113 19.062 -1.557 1 96.75 9 SER B CA 1
ATOM 974 C C . SER B 1 9 ? 7.895 17.766 -1.763 1 96.75 9 SER B C 1
ATOM 976 O O . SER B 1 9 ? 9.078 17.797 -2.102 1 96.75 9 SER B O 1
ATOM 978 N N . PHE B 1 10 ? 7.234 16.656 -1.628 1 97.44 10 PHE B N 1
ATOM 979 C CA . PHE B 1 10 ? 7.887 15.367 -1.79 1 97.44 10 PHE B CA 1
ATOM 980 C C . PHE B 1 10 ? 8.359 15.18 -3.225 1 97.44 10 PHE B C 1
ATOM 982 O O . PHE B 1 10 ? 9.328 14.461 -3.473 1 97.44 10 PHE B O 1
ATOM 989 N N . ALA B 1 11 ? 7.719 15.82 -4.137 1 94.94 11 ALA B N 1
ATOM 990 C CA . ALA B 1 11 ? 8.109 15.742 -5.543 1 94.94 11 ALA B CA 1
ATOM 991 C C . ALA B 1 11 ? 9.57 16.141 -5.734 1 94.94 11 ALA B C 1
ATOM 993 O O . ALA B 1 11 ? 10.242 15.656 -6.645 1 94.94 11 ALA B O 1
ATOM 994 N N . ARG B 1 12 ? 10.023 16.891 -4.828 1 94.81 12 ARG B N 1
ATOM 995 C CA . ARG B 1 12 ? 11.367 17.453 -4.965 1 94.81 12 ARG B CA 1
ATOM 996 C C . ARG B 1 12 ? 12.422 16.406 -4.629 1 94.81 12 ARG B C 1
ATOM 998 O O . ARG B 1 12 ? 13.594 16.562 -4.992 1 94.81 12 ARG B O 1
ATOM 1005 N N . ILE B 1 13 ? 12.047 15.367 -3.943 1 96.44 13 ILE B N 1
ATOM 1006 C CA . ILE B 1 13 ? 13.047 14.383 -3.566 1 96.44 13 ILE B CA 1
ATOM 1007 C C . ILE B 1 13 ? 12.742 13.039 -4.234 1 96.44 13 ILE B C 1
ATOM 1009 O O . ILE B 1 13 ? 13.406 12.039 -3.973 1 96.44 13 ILE B O 1
ATOM 1013 N N . LYS B 1 14 ? 11.805 12.984 -5.035 1 96.62 14 LYS B N 1
ATOM 1014 C CA . LYS B 1 14 ? 11.328 11.742 -5.637 1 96.62 14 LYS B CA 1
ATOM 1015 C C . LYS B 1 14 ? 12.43 11.07 -6.453 1 96.62 14 LYS B C 1
ATOM 1017 O O . LYS B 1 14 ? 12.555 9.844 -6.449 1 96.62 14 LYS B O 1
ATOM 1022 N N . ASP B 1 15 ? 13.219 11.844 -7.188 1 96.62 15 ASP B N 1
ATOM 1023 C CA . ASP B 1 15 ? 14.297 11.289 -7.996 1 96.62 15 ASP B CA 1
ATOM 1024 C C . ASP B 1 15 ? 15.312 10.555 -7.121 1 96.62 15 ASP B C 1
ATOM 1026 O O . ASP B 1 15 ? 15.766 9.461 -7.469 1 96.62 15 ASP B O 1
ATOM 1030 N N . GLU B 1 16 ? 15.664 11.227 -6.035 1 97.44 16 GLU B N 1
ATOM 1031 C CA . GLU B 1 16 ? 16.609 10.586 -5.121 1 97.44 16 GLU B CA 1
ATOM 1032 C C . GLU B 1 16 ? 16.016 9.32 -4.516 1 97.44 16 GLU B C 1
ATOM 1034 O O . GLU B 1 16 ? 16.719 8.32 -4.336 1 97.44 16 GLU B O 1
ATOM 1039 N N . VAL B 1 17 ? 14.719 9.32 -4.184 1 98.25 17 VAL B N 1
ATOM 1040 C CA . VAL B 1 17 ? 14.039 8.148 -3.652 1 98.25 17 VAL B CA 1
ATOM 1041 C C . VAL B 1 17 ? 14.109 7.008 -4.664 1 98.25 17 VAL B C 1
ATOM 1043 O O . VAL B 1 17 ? 14.422 5.871 -4.309 1 98.25 17 VAL B O 1
ATOM 1046 N N . ASN B 1 18 ? 13.922 7.309 -5.898 1 97.56 18 ASN B N 1
ATOM 1047 C CA . ASN B 1 18 ? 13.922 6.309 -6.961 1 97.56 18 ASN B CA 1
ATOM 1048 C C . ASN B 1 18 ? 15.297 5.676 -7.137 1 97.56 18 ASN B C 1
ATOM 1050 O O . ASN B 1 18 ? 15.398 4.516 -7.547 1 97.56 18 ASN B O 1
ATOM 1054 N N . VAL B 1 19 ? 16.297 6.41 -6.809 1 97.69 19 VAL B N 1
ATOM 1055 C CA . VAL B 1 19 ? 17.656 5.891 -6.895 1 97.69 19 VAL B CA 1
ATOM 1056 C C . VAL B 1 19 ? 17.938 4.965 -5.715 1 97.69 19 VAL B C 1
ATOM 1058 O O . VAL B 1 19 ? 18.625 3.953 -5.859 1 97.69 19 VAL B O 1
ATOM 1061 N N . ARG B 1 20 ? 17.328 5.289 -4.594 1 98.19 20 ARG B N 1
ATOM 1062 C CA . ARG B 1 20 ? 17.641 4.574 -3.359 1 98.19 20 ARG B CA 1
ATOM 1063 C C . ARG B 1 20 ? 16.859 3.266 -3.275 1 98.19 20 ARG B C 1
ATOM 1065 O O . ARG B 1 20 ? 17.359 2.277 -2.729 1 98.19 20 ARG B O 1
ATOM 1072 N N . LEU B 1 21 ? 15.695 3.172 -3.82 1 98.56 21 LEU B N 1
ATOM 1073 C CA . LEU B 1 21 ? 14.805 2.035 -3.619 1 98.56 21 LEU B CA 1
ATOM 1074 C C . LEU B 1 21 ? 15.422 0.754 -4.164 1 98.56 21 LEU B C 1
ATOM 1076 O O . LEU B 1 21 ? 15.5 -0.254 -3.461 1 98.56 21 LEU B O 1
ATOM 1080 N N . PRO B 1 22 ? 15.984 0.8 -5.41 1 98.62 22 PRO B N 1
ATOM 1081 C CA . PRO B 1 22 ? 16.609 -0.428 -5.914 1 98.62 22 PRO B CA 1
ATOM 1082 C C . PRO B 1 22 ? 17.75 -0.912 -5.035 1 98.62 22 PRO B C 1
ATOM 1084 O O . PRO B 1 22 ? 17.938 -2.119 -4.863 1 98.62 22 PRO B O 1
ATOM 1087 N N . GLN B 1 23 ? 18.5 -0.003 -4.473 1 98.56 23 GLN B N 1
ATOM 1088 C CA . GLN B 1 23 ? 19.625 -0.354 -3.611 1 98.56 23 GLN B CA 1
ATOM 1089 C C . GLN B 1 23 ? 19.141 -0.995 -2.312 1 98.56 23 GLN B C 1
ATOM 1091 O O . GLN B 1 23 ? 19.703 -1.988 -1.856 1 98.56 23 GLN B O 1
ATOM 1096 N N . CYS B 1 24 ? 18.125 -0.399 -1.706 1 98.81 24 CYS B N 1
ATOM 1097 C CA . CYS B 1 24 ? 17.562 -0.94 -0.476 1 98.81 24 CYS B CA 1
ATOM 1098 C C . CYS B 1 24 ? 17.031 -2.354 -0.693 1 98.81 24 CYS B C 1
ATOM 1100 O O . CYS B 1 24 ? 17.266 -3.242 0.128 1 98.81 24 CYS B O 1
ATOM 1102 N N . ILE B 1 25 ? 16.328 -2.605 -1.812 1 98.88 25 ILE B N 1
ATOM 1103 C CA . ILE B 1 25 ? 15.719 -3.9 -2.102 1 98.88 25 ILE B CA 1
ATOM 1104 C C . ILE B 1 25 ? 16.812 -4.941 -2.332 1 98.88 25 ILE B C 1
ATOM 1106 O O . ILE B 1 25 ? 16.75 -6.047 -1.789 1 98.88 25 ILE B O 1
ATOM 1110 N N . GLU B 1 26 ? 17.828 -4.523 -3.109 1 98.69 26 GLU B N 1
ATOM 1111 C CA . GLU B 1 26 ? 18.938 -5.434 -3.389 1 98.69 26 GLU B CA 1
ATOM 1112 C C . GLU B 1 26 ? 19.656 -5.836 -2.105 1 98.69 26 GLU B C 1
ATOM 1114 O O . GLU B 1 26 ? 20.078 -6.984 -1.959 1 98.69 26 GLU B O 1
ATOM 1119 N N . GLN B 1 27 ? 19.781 -4.898 -1.245 1 98.56 27 GLN B N 1
ATOM 1120 C CA . GLN B 1 27 ? 20.453 -5.152 0.029 1 98.56 27 GLN B CA 1
ATOM 1121 C C . GLN B 1 27 ? 19.719 -6.242 0.816 1 98.56 27 GLN B C 1
ATOM 1123 O O . GLN B 1 27 ? 20.359 -7.086 1.449 1 98.56 27 GLN B O 1
ATOM 1128 N N . VAL B 1 28 ? 18.391 -6.27 0.821 1 98.75 28 VAL B N 1
ATOM 1129 C CA . VAL B 1 28 ? 17.609 -7.16 1.681 1 98.75 28 VAL B CA 1
ATOM 1130 C C . VAL B 1 28 ? 17.234 -8.422 0.91 1 98.75 28 VAL B C 1
ATOM 1132 O O . VAL B 1 28 ? 17.391 -9.539 1.416 1 98.75 28 VAL B O 1
ATOM 1135 N N . LEU B 1 29 ? 16.812 -8.297 -0.346 1 98.75 29 LEU B N 1
ATOM 1136 C CA . LEU B 1 29 ? 16.219 -9.422 -1.062 1 98.75 29 LEU B CA 1
ATOM 1137 C C . LEU B 1 29 ? 17.188 -9.984 -2.088 1 98.75 29 LEU B C 1
ATOM 1139 O O . LEU B 1 29 ? 16.984 -11.094 -2.594 1 98.75 29 LEU B O 1
ATOM 1143 N N . GLY B 1 30 ? 18.266 -9.242 -2.436 1 98.38 30 GLY B N 1
ATOM 1144 C CA . GLY B 1 30 ? 19.266 -9.695 -3.398 1 98.38 30 GLY B CA 1
ATOM 1145 C C . GLY B 1 30 ? 19.75 -11.109 -3.131 1 98.38 30 GLY B C 1
ATOM 1146 O O . GLY B 1 30 ? 19.797 -11.938 -4.043 1 98.38 30 GLY B O 1
ATOM 1147 N N . PRO B 1 31 ? 20 -11.414 -1.872 1 98.25 31 PRO B N 1
ATOM 1148 C CA . PRO B 1 31 ? 20.547 -12.734 -1.56 1 98.25 31 PRO B CA 1
ATOM 1149 C C . PRO B 1 31 ? 19.469 -13.828 -1.528 1 98.25 31 PRO B C 1
ATOM 1151 O O . PRO B 1 31 ? 19.797 -15.016 -1.449 1 98.25 31 PRO B O 1
ATOM 1154 N N . VAL B 1 32 ? 18.203 -13.5 -1.534 1 98.31 32 VAL B N 1
ATOM 1155 C CA . VAL B 1 32 ? 17.109 -14.469 -1.393 1 98.31 32 VAL B CA 1
ATOM 1156 C C . VAL B 1 32 ? 16.891 -15.188 -2.717 1 98.31 32 VAL B C 1
ATOM 1158 O O . VAL B 1 32 ? 16.594 -14.555 -3.736 1 98.31 32 VAL B O 1
ATOM 1161 N N . LYS B 1 33 ? 16.969 -16.5 -2.695 1 97.81 33 LYS B N 1
ATOM 1162 C CA . LYS B 1 33 ? 16.891 -17.266 -3.941 1 97.81 33 LYS B CA 1
ATOM 1163 C C . LYS B 1 33 ? 15.609 -18.078 -4.004 1 97.81 33 LYS B C 1
ATOM 1165 O O . LYS B 1 33 ? 15.25 -18.609 -5.062 1 97.81 33 LYS B O 1
ATOM 1170 N N . GLU B 1 34 ? 14.961 -18.234 -2.828 1 98.25 34 GLU B N 1
ATOM 1171 C CA . GLU B 1 34 ? 13.719 -19 -2.762 1 98.25 34 GLU B CA 1
ATOM 1172 C C . GLU B 1 34 ? 12.711 -18.328 -1.829 1 98.25 34 GLU B C 1
ATOM 1174 O O . GLU B 1 34 ? 13.078 -17.844 -0.756 1 98.25 34 GLU B O 1
ATOM 1179 N N . TYR B 1 35 ? 11.453 -18.391 -2.283 1 98.31 35 TYR B N 1
ATOM 1180 C CA . TYR B 1 35 ? 10.398 -17.906 -1.409 1 98.31 35 TYR B CA 1
ATOM 1181 C C . TYR B 1 35 ? 10.25 -18.797 -0.178 1 98.31 35 TYR B C 1
ATOM 1183 O O . TYR B 1 35 ? 10.305 -20.016 -0.28 1 98.31 35 TYR B O 1
ATOM 1191 N N . ASN B 1 36 ? 10.062 -18.234 0.974 1 98.38 36 ASN B N 1
ATOM 1192 C CA . ASN B 1 36 ? 9.828 -18.922 2.238 1 98.38 36 ASN B CA 1
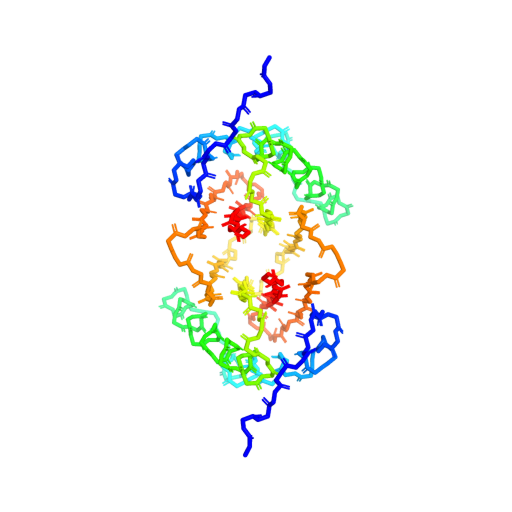ATOM 1193 C C . ASN B 1 36 ? 8.781 -18.203 3.086 1 98.38 36 ASN B C 1
ATOM 1195 O O . ASN B 1 36 ? 9.062 -17.141 3.646 1 98.38 36 ASN B O 1
ATOM 1199 N N . PRO B 1 37 ? 7.586 -18.781 3.154 1 97.62 37 PRO B N 1
ATOM 1200 C CA . PRO B 1 37 ? 6.492 -18.109 3.861 1 97.62 37 PRO B CA 1
ATOM 1201 C C . PRO B 1 37 ? 6.848 -17.766 5.309 1 97.62 37 PRO B C 1
ATOM 1203 O O . PRO B 1 37 ? 6.301 -16.812 5.875 1 97.62 37 PRO B O 1
ATOM 1206 N N . LYS B 1 38 ? 7.762 -18.422 5.883 1 98.06 38 LYS B N 1
ATOM 1207 C CA . LYS B 1 38 ? 8.125 -18.219 7.281 1 98.06 38 LYS B CA 1
ATOM 1208 C C . LYS B 1 38 ? 9.078 -17.031 7.43 1 98.06 38 LYS B C 1
ATOM 1210 O O . LYS B 1 38 ? 9.297 -16.547 8.539 1 98.06 38 LYS B O 1
ATOM 1215 N N . GLN B 1 39 ? 9.664 -16.609 6.328 1 98.44 39 GLN B N 1
ATOM 1216 C CA . GLN B 1 39 ? 10.688 -15.57 6.406 1 98.44 39 GLN B CA 1
ATOM 1217 C C . GLN B 1 39 ? 10.188 -14.266 5.805 1 98.44 39 GLN B C 1
ATOM 1219 O O . GLN B 1 39 ? 10.805 -13.211 5.984 1 98.44 39 GLN B O 1
ATOM 1224 N N . VAL B 1 40 ? 9.141 -14.289 5.113 1 98.5 40 VAL B N 1
ATOM 1225 C CA . VAL B 1 40 ? 8.648 -13.156 4.336 1 98.5 40 VAL B CA 1
ATOM 1226 C C . VAL B 1 40 ? 8.438 -11.953 5.25 1 98.5 40 VAL B C 1
ATOM 1228 O O . VAL B 1 40 ? 8.797 -10.828 4.898 1 98.5 40 VAL B O 1
ATOM 1231 N N . GLU B 1 41 ? 7.84 -12.258 6.402 1 98.19 41 GLU B N 1
ATOM 1232 C CA . GLU B 1 41 ? 7.609 -11.172 7.348 1 98.19 41 GLU B CA 1
ATOM 1233 C C . GLU B 1 41 ? 8.922 -10.508 7.758 1 98.19 41 GLU B C 1
ATOM 1235 O O . GLU B 1 41 ? 9.016 -9.273 7.797 1 98.19 41 GLU B O 1
ATOM 1240 N N . GLU B 1 42 ? 9.883 -11.266 8.031 1 98.44 42 GLU B N 1
ATOM 1241 C CA . GLU B 1 42 ? 11.188 -10.742 8.43 1 98.44 42 GLU B CA 1
ATOM 1242 C C . GLU B 1 42 ? 11.82 -9.922 7.305 1 98.44 42 GLU B C 1
ATOM 1244 O O . GLU B 1 42 ? 12.367 -8.844 7.543 1 98.44 42 GLU B O 1
ATOM 1249 N N . TRP B 1 43 ? 11.789 -10.445 6.055 1 98.81 43 TRP B N 1
ATOM 1250 C CA . TRP B 1 43 ? 12.312 -9.703 4.91 1 98.81 43 TRP B CA 1
ATOM 1251 C C . TRP B 1 43 ? 11.617 -8.352 4.773 1 98.81 43 TRP B C 1
ATOM 1253 O O . TRP B 1 43 ? 12.281 -7.324 4.609 1 98.81 43 TRP B O 1
ATOM 1263 N N . CYS B 1 44 ? 10.305 -8.328 4.91 1 98.75 44 CYS B N 1
ATOM 1264 C CA . CYS B 1 44 ? 9.531 -7.109 4.723 1 98.75 44 CYS B CA 1
ATOM 1265 C C . CYS B 1 44 ? 9.805 -6.113 5.844 1 98.75 44 CYS B C 1
ATOM 1267 O O . CYS B 1 44 ? 9.891 -4.906 5.602 1 98.75 44 CYS B O 1
ATOM 1269 N N . ASN B 1 45 ? 9.938 -6.613 7.074 1 98.62 45 ASN B N 1
ATOM 1270 C CA . ASN B 1 45 ? 10.273 -5.734 8.188 1 98.62 45 ASN B CA 1
ATOM 1271 C C . ASN B 1 45 ? 11.641 -5.09 8.008 1 98.62 45 ASN B C 1
ATOM 1273 O O . ASN B 1 45 ? 11.805 -3.891 8.234 1 98.62 45 ASN B O 1
ATOM 1277 N N . SER B 1 46 ? 12.578 -5.879 7.602 1 98.81 46 SER B N 1
ATOM 1278 C CA . SER B 1 46 ? 13.93 -5.375 7.355 1 98.81 46 SER B CA 1
ATOM 1279 C C . SER B 1 46 ? 13.93 -4.332 6.242 1 98.81 46 SER B C 1
ATOM 1281 O O . SER B 1 46 ? 14.523 -3.26 6.391 1 98.81 46 SER B O 1
ATOM 1283 N N . LEU B 1 47 ? 13.266 -4.656 5.176 1 98.88 47 LEU B N 1
ATOM 1284 C CA . LEU B 1 47 ? 13.211 -3.742 4.039 1 98.88 47 LEU B CA 1
ATOM 1285 C C . LEU B 1 47 ? 12.5 -2.445 4.422 1 98.88 47 LEU B C 1
ATOM 1287 O O . LEU B 1 47 ? 12.984 -1.356 4.102 1 98.88 47 LEU B O 1
ATOM 1291 N N . GLY B 1 48 ? 11.383 -2.568 5.09 1 98.88 48 GLY B N 1
ATOM 1292 C CA . GLY B 1 48 ? 10.68 -1.393 5.574 1 98.88 48 GLY B CA 1
ATOM 1293 C C . GLY B 1 48 ? 11.547 -0.489 6.434 1 98.88 48 GLY B C 1
ATOM 1294 O O . GLY B 1 48 ? 11.523 0.733 6.277 1 98.88 48 GLY B O 1
ATOM 1295 N N . SER B 1 49 ? 12.336 -1.103 7.277 1 98.69 49 SER B N 1
ATOM 1296 C CA . SER B 1 49 ? 13.211 -0.358 8.172 1 98.69 49 SER B CA 1
ATOM 1297 C C . SER B 1 49 ? 14.32 0.354 7.398 1 98.69 49 SER B C 1
ATOM 1299 O O . SER B 1 49 ? 14.594 1.532 7.637 1 98.69 49 SER B O 1
ATOM 1301 N N . VAL B 1 50 ? 14.922 -0.32 6.48 1 98.81 50 VAL B N 1
ATOM 1302 C CA . VAL B 1 50 ? 16.031 0.237 5.703 1 98.81 50 VAL B CA 1
ATOM 1303 C C . VAL B 1 50 ? 15.516 1.396 4.848 1 98.81 50 VAL B C 1
ATOM 1305 O O . VAL B 1 50 ? 16.141 2.457 4.793 1 98.81 50 VAL B O 1
ATOM 1308 N N . VAL B 1 51 ? 14.375 1.21 4.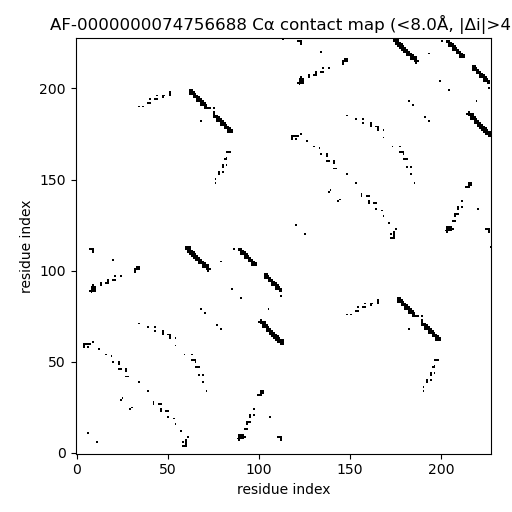176 1 98.88 51 VAL B N 1
ATOM 1309 C CA . VAL B 1 51 ? 13.836 2.248 3.305 1 98.88 51 VAL B CA 1
ATOM 1310 C C . VAL B 1 51 ? 13.422 3.459 4.141 1 98.88 51 VAL B C 1
ATOM 1312 O O . VAL B 1 51 ? 13.727 4.602 3.779 1 98.88 51 VAL B O 1
ATOM 1315 N N . LEU B 1 52 ? 12.766 3.178 5.246 1 98.69 52 LEU B N 1
ATOM 1316 C CA . LEU B 1 52 ? 12.32 4.27 6.105 1 98.69 52 LEU B CA 1
ATOM 1317 C C . LEU B 1 52 ? 13.5 5.094 6.598 1 98.69 52 LEU B C 1
ATOM 1319 O O . LEU B 1 52 ? 13.43 6.324 6.641 1 98.69 52 LEU B O 1
ATOM 1323 N N . GLU B 1 53 ? 14.516 4.43 6.949 1 98.56 53 GLU B N 1
ATOM 1324 C CA . GLU B 1 53 ? 15.727 5.109 7.383 1 98.56 53 GLU B CA 1
ATOM 1325 C C . GLU B 1 53 ? 16.281 6.016 6.285 1 98.56 53 GLU B C 1
ATOM 1327 O O . GLU B 1 53 ? 16.625 7.172 6.539 1 98.56 53 GLU B O 1
ATOM 1332 N N . LYS B 1 54 ? 16.344 5.551 5.102 1 98.5 54 LYS B N 1
ATOM 1333 C CA . LYS B 1 54 ? 16.859 6.34 3.979 1 98.5 54 LYS B CA 1
ATOM 1334 C C . LYS B 1 54 ? 15.961 7.547 3.705 1 98.5 54 LYS B C 1
ATOM 1336 O O . LYS B 1 54 ? 16.453 8.625 3.369 1 98.5 54 LYS B O 1
ATOM 1341 N N . MET B 1 55 ? 14.609 7.402 3.818 1 98.12 55 MET B N 1
ATOM 1342 C CA . MET B 1 55 ? 13.68 8.508 3.604 1 98.12 55 MET B CA 1
ATOM 1343 C C . MET B 1 55 ? 13.914 9.617 4.617 1 98.12 55 MET B C 1
ATOM 1345 O O . MET B 1 55 ? 13.945 10.797 4.254 1 98.12 55 MET B O 1
ATOM 1349 N N . GLN B 1 56 ? 14.109 9.211 5.848 1 96.69 56 GLN B N 1
ATOM 1350 C CA . GLN B 1 56 ? 14.32 10.188 6.914 1 96.69 56 GLN B CA 1
ATOM 1351 C C . GLN B 1 56 ? 15.641 10.922 6.73 1 96.69 56 GLN B C 1
ATOM 1353 O O . GLN B 1 56 ? 15.766 12.094 7.113 1 96.69 56 GLN B O 1
ATOM 1358 N N . GLU B 1 57 ? 16.594 10.258 6.125 1 96.69 57 GLU B N 1
ATOM 1359 C CA . GLU B 1 57 ? 17.859 10.898 5.805 1 96.69 57 GLU B CA 1
ATOM 1360 C C . GLU B 1 57 ? 17.688 11.953 4.711 1 96.69 57 GLU B C 1
ATOM 1362 O O . GLU B 1 57 ? 18.375 12.969 4.707 1 96.69 57 GLU B O 1
ATOM 1367 N N . LEU B 1 58 ? 16.812 11.664 3.816 1 96.56 58 LEU B N 1
ATOM 1368 C CA . LEU B 1 58 ? 16.594 12.57 2.695 1 96.56 58 LEU B CA 1
ATOM 1369 C C . LEU B 1 58 ? 15.867 13.828 3.145 1 96.56 58 LEU B C 1
ATOM 1371 O O . LEU B 1 58 ? 16.219 14.938 2.734 1 96.56 58 LEU B O 1
ATOM 1375 N N . SER B 1 59 ? 14.82 13.641 3.945 1 96.56 59 SER B N 1
ATOM 1376 C CA . SER B 1 59 ? 14.086 14.781 4.492 1 96.56 59 SER B CA 1
ATOM 1377 C C . SER B 1 59 ? 13.281 14.375 5.723 1 96.56 59 SER B C 1
ATOM 1379 O O . SER B 1 59 ? 12.609 13.344 5.719 1 96.56 59 SER B O 1
ATOM 1381 N N . GLY B 1 60 ? 13.328 15.172 6.75 1 95.25 60 GLY B N 1
ATOM 1382 C CA . GLY B 1 60 ? 12.539 14.945 7.953 1 95.25 60 GLY B CA 1
ATOM 1383 C C . GLY B 1 60 ? 11.234 15.711 7.957 1 95.25 60 GLY B C 1
ATOM 1384 O O . GLY B 1 60 ? 10.547 15.773 8.984 1 95.25 60 GLY B O 1
ATOM 1385 N N . ASN B 1 61 ? 10.828 16.344 6.832 1 95.19 61 ASN B N 1
ATOM 1386 C CA . ASN B 1 61 ? 9.695 17.25 6.777 1 95.19 61 ASN B CA 1
ATOM 1387 C C . ASN B 1 61 ? 8.414 16.531 6.352 1 95.19 61 ASN B C 1
ATOM 1389 O O . ASN B 1 61 ? 7.383 17.172 6.141 1 95.19 61 ASN B O 1
ATOM 1393 N N . PHE B 1 62 ? 8.469 15.266 6.227 1 97.25 62 PHE B N 1
ATOM 1394 C CA . PHE B 1 62 ? 7.32 14.516 5.742 1 97.25 62 PHE B CA 1
ATOM 1395 C C . PHE B 1 62 ? 6.969 13.383 6.703 1 97.25 62 PHE B C 1
ATOM 1397 O O . PHE B 1 62 ? 7.848 12.844 7.383 1 97.25 62 PHE B O 1
ATOM 1404 N N . LYS B 1 63 ? 5.695 13.086 6.762 1 98.06 63 LYS B N 1
ATOM 1405 C CA . LYS B 1 63 ? 5.32 11.734 7.156 1 98.06 63 LYS B CA 1
ATOM 1406 C C . LYS B 1 63 ? 5.617 10.734 6.043 1 98.06 63 LYS B C 1
ATOM 1408 O O . LYS B 1 63 ? 5.516 11.062 4.859 1 98.06 63 LYS B O 1
ATOM 1413 N N . TYR B 1 64 ? 5.977 9.516 6.445 1 98.69 64 TYR B N 1
ATOM 1414 C CA . TYR B 1 64 ? 6.332 8.523 5.441 1 98.69 64 TYR B CA 1
ATOM 1415 C C . TYR B 1 64 ? 5.539 7.234 5.645 1 98.69 64 TYR B C 1
ATOM 1417 O O . TYR B 1 64 ? 5.328 6.797 6.777 1 98.69 64 TYR B O 1
ATOM 1425 N N . ILE B 1 65 ? 5.148 6.621 4.555 1 98.88 65 ILE B N 1
ATOM 1426 C CA . ILE B 1 65 ? 4.648 5.254 4.5 1 98.88 65 ILE B CA 1
ATOM 1427 C C . ILE B 1 65 ? 5.453 4.449 3.482 1 98.88 65 ILE B C 1
ATOM 1429 O O . ILE B 1 65 ? 5.594 4.863 2.328 1 98.88 65 ILE B O 1
ATOM 1433 N N . VAL B 1 66 ? 6.02 3.404 3.912 1 98.94 66 VAL B N 1
ATOM 1434 C CA . VAL B 1 66 ? 6.645 2.424 3.029 1 98.94 66 VAL B CA 1
ATOM 1435 C C . VAL B 1 66 ? 5.777 1.169 2.957 1 98.94 66 VAL B C 1
ATOM 1437 O O . VAL B 1 66 ? 5.66 0.43 3.938 1 98.94 66 VAL B O 1
ATOM 1440 N N . ASN B 1 67 ? 5.195 0.957 1.819 1 98.88 67 ASN B N 1
ATOM 1441 C CA . ASN B 1 67 ? 4.352 -0.214 1.606 1 98.88 67 ASN B CA 1
ATOM 1442 C C . ASN B 1 67 ? 5.066 -1.277 0.778 1 98.88 67 ASN B C 1
ATOM 1444 O O . ASN B 1 67 ? 5.633 -0.974 -0.273 1 98.88 67 ASN B O 1
ATOM 1448 N N . ILE B 1 68 ? 4.992 -2.49 1.228 1 98.94 68 ILE B N 1
ATOM 1449 C CA . ILE B 1 68 ? 5.699 -3.572 0.549 1 98.94 68 ILE B CA 1
ATOM 1450 C C . ILE B 1 68 ? 4.715 -4.684 0.192 1 98.94 68 ILE B C 1
ATOM 1452 O O . ILE B 1 68 ? 3.949 -5.141 1.043 1 98.94 68 ILE B O 1
ATOM 1456 N N . SER B 1 69 ? 4.652 -5.086 -1.029 1 98.81 69 SER B N 1
ATOM 1457 C CA . SER B 1 69 ? 3.955 -6.266 -1.53 1 98.81 69 SER B CA 1
ATOM 1458 C C . SER B 1 69 ? 4.934 -7.285 -2.096 1 98.81 69 SER B C 1
ATOM 1460 O O . SER B 1 69 ? 5.664 -6.996 -3.045 1 98.81 69 SER B O 1
ATOM 1462 N N . LEU B 1 70 ? 4.957 -8.414 -1.501 1 98.81 70 LEU B N 1
ATOM 1463 C CA . LEU B 1 70 ? 5.91 -9.461 -1.863 1 98.81 70 LEU B CA 1
ATOM 1464 C C . LEU B 1 70 ? 5.18 -10.727 -2.305 1 98.81 70 LEU B C 1
ATOM 1466 O O . LEU B 1 70 ? 4.355 -11.258 -1.562 1 98.81 70 LEU B O 1
ATOM 1470 N N . MET B 1 71 ? 5.547 -11.219 -3.447 1 98.69 71 MET B N 1
ATOM 1471 C CA . MET B 1 71 ? 4.859 -12.375 -4.008 1 98.69 71 MET B CA 1
ATOM 1472 C C . MET B 1 71 ? 5.863 -13.43 -4.48 1 98.69 71 MET B C 1
ATOM 1474 O O . MET B 1 71 ? 6.91 -13.086 -5.031 1 98.69 71 MET B O 1
ATOM 1478 N N . GLU B 1 72 ? 5.5 -14.648 -4.211 1 98.69 72 GLU B N 1
ATOM 1479 C CA . GLU B 1 72 ? 6.227 -15.75 -4.832 1 98.69 72 GLU B CA 1
ATOM 1480 C C . GLU B 1 72 ? 6.027 -15.758 -6.344 1 98.69 72 GLU B C 1
ATOM 1482 O O . GLU B 1 72 ? 4.895 -15.703 -6.828 1 98.69 72 GLU B O 1
ATOM 1487 N N . LYS B 1 73 ? 7.148 -15.875 -7.109 1 97.81 73 LYS B N 1
ATOM 1488 C CA . LYS B 1 73 ? 7.07 -15.859 -8.57 1 97.81 73 LYS B CA 1
ATOM 1489 C C . LYS B 1 73 ? 6.832 -17.266 -9.117 1 97.81 73 LYS B C 1
ATOM 1491 O O . LYS B 1 73 ? 7.781 -18.031 -9.32 1 97.81 73 LYS B O 1
ATOM 1496 N N . LYS B 1 74 ? 5.605 -17.531 -9.367 1 96.62 74 LYS B N 1
ATOM 1497 C CA . LYS B 1 74 ? 5.207 -18.828 -9.906 1 96.62 74 LYS B CA 1
ATOM 1498 C C . LYS B 1 74 ? 4.25 -18.672 -11.086 1 96.62 74 LYS B C 1
ATOM 1500 O O . LYS B 1 74 ? 3.387 -19.516 -11.312 1 96.62 74 LYS B O 1
ATOM 1505 N N . GLY B 1 75 ? 4.27 -17.5 -11.68 1 96.5 75 GLY B N 1
ATOM 1506 C CA . GLY B 1 75 ? 3.516 -17.281 -12.906 1 96.5 75 GLY B CA 1
ATOM 1507 C C . GLY B 1 75 ? 2.164 -16.641 -12.672 1 96.5 75 GLY B C 1
ATOM 1508 O O . GLY B 1 75 ? 1.432 -16.359 -13.617 1 96.5 75 GLY B O 1
ATOM 1509 N N . ALA B 1 76 ? 1.839 -16.438 -11.438 1 97.75 76 ALA B N 1
ATOM 1510 C CA . ALA B 1 76 ? 0.567 -15.797 -11.125 1 97.75 76 ALA B CA 1
ATOM 1511 C C . ALA B 1 76 ? 0.608 -14.312 -11.461 1 97.75 76 ALA B C 1
ATOM 1513 O O . ALA B 1 76 ? 1.649 -13.664 -11.32 1 97.75 76 ALA B O 1
ATOM 1514 N N . GLY B 1 77 ? -0.572 -13.727 -11.898 1 97.81 77 GLY B N 1
ATOM 1515 C CA . GLY B 1 77 ? -0.693 -12.289 -12.086 1 97.81 77 GLY B CA 1
ATOM 1516 C C . GLY B 1 77 ? -0.668 -11.523 -10.773 1 97.81 77 GLY B C 1
ATOM 1517 O O . GLY B 1 77 ? -1.137 -12.016 -9.75 1 97.81 77 GLY B O 1
ATOM 1518 N N . PHE B 1 78 ? -0.156 -10.312 -10.844 1 98.38 78 PHE B N 1
ATOM 1519 C CA . PHE B 1 78 ? 0.009 -9.477 -9.656 1 98.38 78 PHE B CA 1
ATOM 1520 C C . PHE B 1 78 ? -0.049 -7.996 -10.023 1 98.38 78 PHE B C 1
ATOM 1522 O O . PHE B 1 78 ? 0.589 -7.566 -10.984 1 98.38 78 PHE B O 1
ATOM 1529 N N . HIS B 1 79 ? -0.834 -7.242 -9.281 1 98.5 79 HIS B N 1
ATOM 1530 C CA . HIS B 1 79 ? -1.021 -5.82 -9.539 1 98.5 79 HIS B CA 1
ATOM 1531 C C . HIS B 1 79 ? -1.142 -5.035 -8.234 1 98.5 79 HIS B C 1
ATOM 1533 O O . HIS B 1 79 ? -1.82 -5.477 -7.305 1 98.5 79 HIS B O 1
ATOM 1539 N N . THR B 1 80 ? -0.48 -3.922 -8.18 1 98.31 80 THR B N 1
ATOM 1540 C CA . THR B 1 80 ? -0.661 -2.986 -7.074 1 98.31 80 THR B CA 1
ATOM 1541 C C . THR B 1 80 ? -1.041 -1.603 -7.594 1 98.31 80 THR B C 1
ATOM 1543 O O . THR B 1 80 ? -0.577 -1.186 -8.656 1 98.31 80 THR B O 1
ATOM 1546 N N . SER B 1 81 ? -1.896 -0.927 -6.902 1 98.06 81 SER B N 1
ATOM 1547 C CA . SER B 1 81 ? -2.303 0.438 -7.219 1 98.06 81 SER B CA 1
ATOM 1548 C C . SER B 1 81 ? -2.721 1.195 -5.965 1 98.06 81 SER B C 1
ATOM 1550 O O . SER B 1 81 ? -2.941 0.59 -4.914 1 98.06 81 SER B O 1
ATOM 1552 N N . SER B 1 82 ? -2.766 2.504 -6.078 1 98.31 82 SER B N 1
ATOM 1553 C CA . SER B 1 82 ? -3.221 3.34 -4.973 1 98.31 82 SER B CA 1
ATOM 1554 C C . SER B 1 82 ? -4.105 4.477 -5.469 1 98.31 82 SER B C 1
ATOM 1556 O O . SER B 1 82 ? -3.861 5.039 -6.539 1 98.31 82 SER B O 1
ATOM 1558 N N . SER B 1 83 ? -5.078 4.785 -4.727 1 98.5 83 SER B N 1
ATOM 1559 C CA . SER B 1 83 ? -5.883 5.992 -4.859 1 98.5 83 SER B CA 1
ATOM 1560 C C . SER B 1 83 ? -5.723 6.898 -3.643 1 98.5 83 SER B C 1
ATOM 1562 O O . SER B 1 83 ? -5.562 6.418 -2.52 1 98.5 83 SER B O 1
ATOM 1564 N N . THR B 1 84 ? -5.773 8.25 -3.889 1 98.5 84 THR B N 1
ATOM 1565 C CA . THR B 1 84 ? -5.438 9.148 -2.785 1 98.5 84 THR B CA 1
ATOM 1566 C C . THR B 1 84 ? -6.375 10.344 -2.754 1 98.5 84 THR B C 1
ATOM 1568 O O . THR B 1 84 ? -6.895 10.758 -3.793 1 98.5 84 THR B O 1
ATOM 1571 N N . PHE B 1 85 ? -6.633 10.812 -1.601 1 98.44 85 PHE B N 1
ATOM 1572 C CA . PHE B 1 85 ? -7.199 12.117 -1.279 1 98.44 85 PHE B CA 1
ATOM 1573 C C . PHE B 1 85 ? -6.266 12.898 -0.371 1 98.44 85 PHE B C 1
ATOM 1575 O O . PHE B 1 85 ? -6.207 12.656 0.835 1 98.44 85 PHE B O 1
ATOM 1582 N N . TRP B 1 86 ? -5.406 13.781 -0.936 1 98.06 86 TRP B N 1
ATOM 1583 C CA . TRP B 1 86 ? -4.387 14.562 -0.24 1 98.06 86 TRP B CA 1
ATOM 1584 C C . TRP B 1 86 ? -4.02 15.812 -1.034 1 98.06 86 TRP B C 1
ATOM 1586 O O . TRP B 1 86 ? -4.75 16.219 -1.943 1 98.06 86 TRP B O 1
ATOM 1596 N N . ASP B 1 87 ? -3.072 16.562 -0.583 1 97.38 87 ASP B N 1
ATOM 1597 C CA . ASP B 1 87 ? -2.623 17.766 -1.262 1 97.38 87 ASP B CA 1
ATOM 1598 C C . ASP B 1 87 ? -1.497 17.469 -2.246 1 97.38 87 ASP B C 1
ATOM 1600 O O . ASP B 1 87 ? -0.347 17.281 -1.842 1 97.38 87 ASP B O 1
ATOM 1604 N N . PRO B 1 88 ? -1.819 17.438 -3.512 1 96.69 88 PRO B N 1
ATOM 1605 C CA . PRO B 1 88 ? -0.82 17.031 -4.5 1 96.69 88 PRO B CA 1
ATOM 1606 C C . PRO B 1 88 ? 0.327 18.031 -4.629 1 96.69 88 PRO B C 1
ATOM 1608 O O . PRO B 1 88 ? 1.33 17.75 -5.289 1 96.69 88 PRO B O 1
ATOM 1611 N N . GLU B 1 89 ? 0.207 19.172 -3.984 1 96.25 89 GLU B N 1
ATOM 1612 C CA . GLU B 1 89 ? 1.294 20.141 -4.02 1 96.25 89 GLU B CA 1
ATOM 1613 C C . GLU B 1 89 ? 2.41 19.766 -3.051 1 96.25 89 GLU B C 1
ATOM 1615 O O . GLU B 1 89 ? 3.564 20.156 -3.242 1 96.25 89 GLU B O 1
ATOM 1620 N N . SER B 1 90 ? 2.041 19.031 -2.004 1 97.06 90 SER B N 1
ATOM 1621 C CA . SER B 1 90 ? 3.025 18.672 -0.991 1 97.06 90 SER B CA 1
ATOM 1622 C C . SER B 1 90 ? 3.26 17.156 -0.966 1 97.06 90 SER B C 1
ATOM 1624 O O . SER B 1 90 ? 4.375 16.703 -0.705 1 97.06 90 SER B O 1
ATOM 1626 N N . ASP B 1 91 ? 2.197 16.469 -1.247 1 98.25 91 ASP B N 1
ATOM 1627 C CA . ASP B 1 91 ? 2.211 15.016 -1.071 1 98.25 91 ASP B CA 1
ATOM 1628 C C . ASP B 1 91 ? 2.475 14.305 -2.396 1 98.25 91 ASP B C 1
ATOM 1630 O O . ASP B 1 91 ? 2.002 14.742 -3.447 1 98.25 91 ASP B O 1
ATOM 1634 N N . ALA B 1 92 ? 3.199 13.258 -2.367 1 98.06 92 ALA B N 1
ATOM 1635 C CA . ALA B 1 92 ? 3.424 12.438 -3.555 1 98.06 92 ALA B CA 1
ATOM 1636 C C . ALA B 1 92 ? 3.77 11 -3.176 1 98.06 92 ALA B C 1
ATOM 1638 O O . ALA B 1 92 ? 3.879 10.68 -1.99 1 98.06 92 ALA B O 1
ATOM 1639 N N . ALA B 1 93 ? 3.82 10.141 -4.172 1 98.19 93 ALA B N 1
ATOM 1640 C CA . ALA B 1 93 ? 4.191 8.742 -4.02 1 98.19 93 ALA B CA 1
ATOM 1641 C C . ALA B 1 93 ? 5.133 8.297 -5.137 1 98.19 93 ALA B C 1
ATOM 1643 O O . ALA B 1 93 ? 5.172 8.914 -6.203 1 98.19 93 ALA B O 1
ATOM 1644 N N . THR B 1 94 ? 5.883 7.328 -4.938 1 97.88 94 THR B N 1
ATOM 1645 C CA . THR B 1 94 ? 6.656 6.648 -5.969 1 97.88 94 THR B CA 1
ATOM 1646 C C . THR B 1 94 ? 6.652 5.137 -5.742 1 97.88 94 THR B C 1
ATOM 1648 O O . THR B 1 94 ? 6.453 4.676 -4.617 1 97.88 94 THR B O 1
ATOM 1651 N N . THR B 1 95 ? 6.797 4.391 -6.82 1 98.25 95 THR B N 1
ATOM 1652 C CA . THR B 1 95 ? 6.723 2.934 -6.793 1 98.25 95 THR B CA 1
ATOM 1653 C C . THR B 1 95 ? 7.906 2.32 -7.535 1 98.25 95 THR B C 1
ATOM 1655 O O . THR B 1 95 ? 8.289 2.793 -8.609 1 98.25 95 THR B O 1
ATOM 1658 N N . TYR B 1 96 ? 8.469 1.322 -6.984 1 98.62 96 TYR B N 1
ATOM 1659 C CA . TYR B 1 96 ? 9.508 0.539 -7.652 1 98.62 96 TYR B CA 1
ATOM 1660 C C . TYR B 1 96 ? 9.18 -0.95 -7.598 1 98.62 96 TYR B C 1
ATOM 1662 O O . TYR B 1 96 ? 8.867 -1.484 -6.531 1 98.62 96 TYR B O 1
ATOM 1670 N N . ARG B 1 97 ? 9.234 -1.583 -8.727 1 98.69 97 ARG B N 1
ATOM 1671 C CA . ARG B 1 97 ? 9 -3.02 -8.836 1 98.69 97 ARG B CA 1
ATOM 1672 C C . ARG B 1 97 ? 10.305 -3.766 -9.117 1 98.69 97 ARG B C 1
ATOM 1674 O O . ARG B 1 97 ? 10.984 -3.484 -10.102 1 98.69 97 ARG B O 1
ATOM 1681 N N . TRP B 1 98 ? 10.602 -4.695 -8.25 1 98.69 98 TRP B N 1
ATOM 1682 C CA . TRP B 1 98 ? 11.797 -5.52 -8.336 1 98.69 98 TRP B CA 1
ATOM 1683 C C . TRP B 1 98 ? 11.438 -6.996 -8.445 1 98.69 98 TRP B C 1
ATOM 1685 O O . TRP B 1 98 ? 10.445 -7.445 -7.867 1 98.69 98 TRP B O 1
ATOM 1695 N N . GLU B 1 99 ? 12.211 -7.738 -9.266 1 98.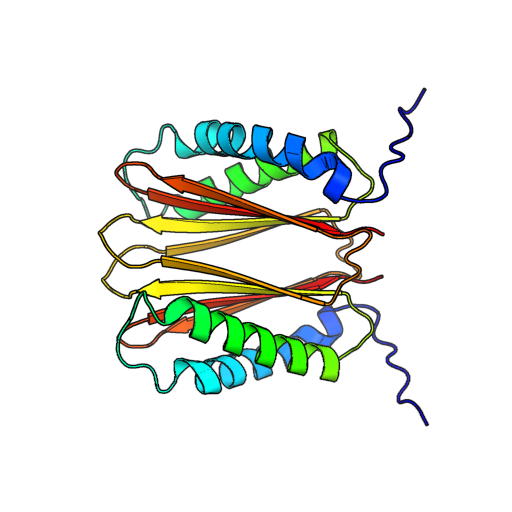25 99 GLU B N 1
ATOM 1696 C CA . GLU B 1 99 ? 11.969 -9.18 -9.281 1 98.25 99 GLU B CA 1
ATOM 1697 C C . GLU B 1 99 ? 13.258 -9.953 -9.547 1 98.25 99 GLU B C 1
ATOM 1699 O O . GLU B 1 99 ? 14.219 -9.406 -10.094 1 98.25 99 GLU B O 1
ATOM 1704 N N . ASN B 1 100 ? 13.367 -11.109 -9.086 1 98 100 ASN B N 1
ATOM 1705 C CA . ASN B 1 100 ? 14.336 -12.117 -9.492 1 98 100 ASN B CA 1
ATOM 1706 C C . ASN B 1 100 ? 13.641 -13.414 -9.906 1 98 100 ASN B C 1
ATOM 1708 O O . ASN B 1 100 ? 12.477 -13.398 -10.305 1 98 100 ASN B O 1
ATOM 1712 N N . LYS B 1 101 ? 14.32 -14.555 -9.883 1 97.62 101 LYS B N 1
ATOM 1713 C CA . LYS B 1 101 ? 13.75 -15.812 -10.359 1 97.62 101 LYS B CA 1
ATOM 1714 C C . LYS B 1 101 ? 12.672 -16.328 -9.406 1 97.62 101 LYS B C 1
ATOM 1716 O O . LYS B 1 101 ? 11.75 -17.031 -9.82 1 97.62 101 LYS B O 1
ATOM 1721 N N . ALA B 1 102 ? 12.68 -15.906 -8.109 1 98.12 102 ALA B N 1
ATOM 1722 C CA . ALA B 1 102 ? 11.844 -16.531 -7.086 1 98.12 102 ALA B CA 1
ATOM 1723 C C . ALA B 1 102 ? 10.789 -15.562 -6.57 1 98.12 102 ALA B C 1
ATOM 1725 O O . ALA B 1 102 ? 9.734 -15.977 -6.086 1 98.12 102 ALA B O 1
ATOM 1726 N N . LEU B 1 103 ? 11.055 -14.234 -6.645 1 98.56 103 LEU B N 1
ATOM 1727 C CA . LEU B 1 103 ? 10.227 -13.258 -5.945 1 98.56 103 LE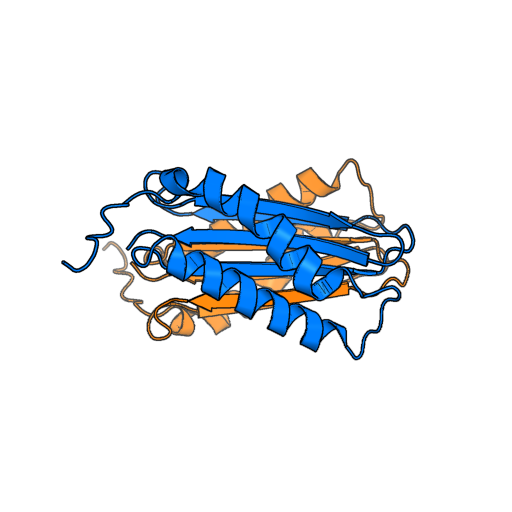U B CA 1
ATOM 1728 C C . LEU B 1 103 ? 9.859 -12.102 -6.871 1 98.56 103 LEU B C 1
ATOM 1730 O O . LEU B 1 103 ? 10.617 -11.75 -7.777 1 98.56 103 LEU B O 1
ATOM 1734 N N . ILE B 1 104 ? 8.68 -11.516 -6.641 1 98.75 104 ILE B N 1
ATOM 1735 C CA . ILE B 1 104 ? 8.305 -10.188 -7.109 1 98.75 104 ILE B CA 1
ATOM 1736 C C . ILE B 1 104 ? 8.031 -9.281 -5.914 1 98.75 104 ILE B C 1
ATOM 1738 O O . ILE B 1 104 ? 7.273 -9.641 -5.008 1 98.75 104 ILE B O 1
ATOM 1742 N N . CYS B 1 105 ? 8.68 -8.148 -5.91 1 98.88 105 CYS B N 1
ATOM 1743 C CA . CYS B 1 105 ? 8.523 -7.207 -4.812 1 98.88 105 CYS B CA 1
ATOM 1744 C C . CYS B 1 105 ? 8.195 -5.812 -5.332 1 98.88 105 CYS B C 1
ATOM 1746 O O . CYS B 1 105 ? 8.914 -5.273 -6.176 1 98.88 105 CYS B O 1
ATOM 1748 N N . VAL B 1 106 ? 7.137 -5.273 -4.859 1 98.88 106 VAL B N 1
ATOM 1749 C CA . VAL B 1 106 ? 6.789 -3.883 -5.145 1 98.88 106 VAL B CA 1
ATOM 1750 C C . VAL B 1 106 ? 6.898 -3.051 -3.867 1 98.88 106 VAL B C 1
ATOM 1752 O O . VAL B 1 106 ? 6.289 -3.383 -2.848 1 98.88 106 VAL B O 1
ATOM 1755 N N . VAL B 1 107 ? 7.676 -2.029 -3.938 1 98.88 107 VAL B N 1
ATOM 1756 C CA . VAL B 1 107 ? 7.797 -1.083 -2.834 1 98.88 107 VAL B CA 1
ATOM 1757 C C . VAL B 1 107 ? 7.207 0.265 -3.244 1 98.88 107 VAL B C 1
ATOM 1759 O O . VAL B 1 107 ? 7.559 0.813 -4.289 1 98.88 107 VAL B O 1
ATOM 1762 N N . GLN B 1 108 ? 6.332 0.731 -2.486 1 98.75 108 GLN B N 1
ATOM 1763 C CA . GLN B 1 108 ? 5.742 2.055 -2.662 1 98.75 108 GLN B CA 1
ATOM 1764 C C . GLN B 1 108 ? 6.082 2.967 -1.487 1 98.75 108 GLN B C 1
ATOM 1766 O O . GLN B 1 108 ? 5.938 2.574 -0.327 1 98.75 108 GLN B O 1
ATOM 1771 N N . VAL B 1 109 ? 6.512 4.145 -1.82 1 98.88 109 VAL B N 1
ATOM 1772 C CA . VAL B 1 109 ? 6.805 5.133 -0.789 1 98.88 109 VAL B CA 1
ATOM 1773 C C . VAL B 1 109 ? 5.875 6.336 -0.942 1 98.88 109 VAL B C 1
ATOM 1775 O O . VAL B 1 109 ? 5.738 6.883 -2.037 1 98.88 109 VAL B O 1
ATOM 1778 N N . PHE B 1 110 ? 5.246 6.695 0.135 1 98.75 110 PHE B N 1
ATOM 1779 C CA . PHE B 1 110 ? 4.43 7.898 0.208 1 98.75 110 PHE B CA 1
ATOM 1780 C C . PHE B 1 110 ? 5.082 8.945 1.108 1 98.75 110 PHE B C 1
ATOM 1782 O O . PHE B 1 110 ? 5.449 8.648 2.246 1 98.75 110 PHE B O 1
ATOM 1789 N N . GLY B 1 111 ? 5.242 10.117 0.638 1 98.5 111 GLY B N 1
ATOM 1790 C CA . GLY B 1 111 ? 5.625 11.289 1.413 1 98.5 111 GLY B CA 1
ATOM 1791 C C . GLY B 1 111 ? 4.5 12.289 1.578 1 98.5 111 GLY B C 1
ATOM 1792 O O . GLY B 1 111 ? 3.986 12.82 0.592 1 98.5 111 GLY B O 1
ATOM 1793 N N . ILE B 1 112 ? 4.141 12.531 2.838 1 98.31 112 ILE B N 1
ATOM 1794 C CA . ILE B 1 112 ? 2.986 13.375 3.137 1 98.31 112 ILE B CA 1
ATOM 1795 C C . ILE B 1 112 ? 3.445 14.641 3.859 1 98.31 112 ILE B C 1
ATOM 1797 O O . ILE B 1 112 ? 3.994 14.57 4.961 1 98.31 112 ILE B O 1
ATOM 1801 N N . GLY B 1 113 ? 3.121 15.75 3.225 1 95.19 113 GLY B N 1
ATOM 1802 C CA . GLY B 1 113 ? 3.496 17.016 3.828 1 95.19 113 GLY B CA 1
ATOM 1803 C C . GLY B 1 113 ? 2.705 17.344 5.082 1 95.19 113 GLY B C 1
ATOM 1804 O O . GLY B 1 113 ? 1.547 16.938 5.211 1 95.19 113 GLY B O 1
ATOM 1805 N N . MET B 1 114 ? 3.252 18.016 6.055 1 80.5 114 MET B N 1
ATOM 1806 C CA . MET B 1 114 ? 2.637 18.391 7.324 1 80.5 114 MET B CA 1
ATOM 1807 C C . MET B 1 114 ? 1.964 19.75 7.211 1 80.5 114 MET B C 1
ATOM 1809 O O . MET B 1 114 ? 2.336 20.562 6.367 1 80.5 114 MET B O 1
#

pLDDT: mean 95.68, std 9.57, range [38.34, 98.94]

InterPro domains:
  IPR005334 Dynein light chain Tctex-1-like [PF03645] (21-110)
  IPR005334 Dynein light chain Tctex-1-like [PTHR21255] (14-112)
  IPR038586 Tctex-1-like superfamily [G3DSA:3.30.1140.40] (14-113)

Secondary structure (DSSP, 8-state):
---------GGGGHHHHHHHHHHHHHHHHTT--S--TTTHHHHHHHHHHHHHHHHHHH-SSEEEEEEEEEEE-SS--EEEEEEEES-TTT-EEEEEEEE-SSEEEEEEEEEEE-/---------GGGGHHHHHHHHHHHHHHHHTT--S--TTTHHHHHHHHHHHHHHHHHHH-SSEEEEEEEEEEE-SS--EEEEEEEES-TTT-EEEEEEEE-SSEEEEEEEEEEE-

Sequence (228 aa):
MPREDTITSFARIKDEVNVRLPQCIEQVLGPVKEYNPKQVEEWCNSLGSVVLEKMQELSGNFKYIVNISLMEKKGAGFHTSSSTFWDPESDAATTYRWENKALICVVQVFGIGMMPREDTITSFARIKDEVNVRLPQCIEQVLGPVKEYNPKQVEEWCNSLGSVVLEKMQELSGNFKYIVNISLMEKKGAGFHTSSSTFWDPESDAATTYRWENKALICVVQVFGIGM

Nearest PDB structures (foldseek):
  8pr0-assembly1_G  TM=9.342E-01  e=3.242E-11  Homo sapiens
  8glv-assembly1_AR  TM=8.972E-01  e=3.462E-11  Chlamydomonas reinhardtii
  2pg1-assembly1_G  TM=9.317E-01  e=1.567E-10  Drosophila melanogaster
  8glv-assembly1_MK  TM=9.241E-01  e=5.454E-10  Chlamydomonas reinhardtii
  8bwy-assembly1_O  TM=8.921E-01  e=1.880E-07  Chlamydomonas reinhardtii